Protein AF-A0A7C7H282-F1 (afdb_monomer_lite)

Radius of gyration: 20.95 Å; chains: 1; bounding box: 58×41×54 Å

pLDDT: mean 92.92, std 7.84, range [44.78, 98.75]

Foldseek 3Di:
DQDDDLQVQLVVCVVVVNPVSNVVSVVVLVVVLVCQCVPQQDPVVLEGAPDDDPPDPDGHFLFLVVLVCLLSVSYDLVSLLSSLVVQLDPQADDQQFGFGTGPPDPQAFLLDNNHAKGALLSLLSSLSNCLSLVNNVSNVSSLVSLVCQCVPDDHDAHAGIARRPPRHRNDPDGHDPSSVVSNVVCVQCRQQVWDEALVVLEIETAHNHPPPDQWDKDWAPDRDPWTKIWIWGDDPFKIKIKIFIGDDAWYKYWYKYWDDPPCVQKWKDKPNHTDDFDWDDRPPTITTTDIDGGPGMMMIMIGGDD

Sequence (306 aa):
MLGGSIASDGLQAKILGDEEEAESYNSEFKNVVDNLDEQFWNSKTEFYDAGLCFGSDNKTEKTVLPAIPIFFGHLPFEKSQSAAEEFSTEDFSEAWGVTIVTRKSPDYDGGRSQYGCVWPLFTGWASLAEYKTHLPVGGFQHIMANLRNYRQGSLGWVEEILHGDTGKPAGVCPHQAWSEAMVCLPILRGMLGLEADAIENAARMCHHIPKQWDRFEVTNIRIGDNTLNWEYRKTPSEERYRFKWTGKNPLSLEFEPPIPDEFDKVELKVNGKQRYLATKKYGRCSHALIFLNIRRVAMVTLNFTT

Structure (mmCIF, N/CA/C/O backbone):
data_AF-A0A7C7H282-F1
#
_entry.id   AF-A0A7C7H282-F1
#
loop_
_atom_site.group_PDB
_atom_site.id
_atom_site.type_symbol
_atom_site.label_atom_id
_atom_site.label_alt_id
_atom_site.label_comp_id
_atom_site.label_asym_id
_atom_site.label_entity_id
_atom_site.label_seq_id
_atom_site.pdbx_PDB_ins_code
_atom_site.Cartn_x
_atom_site.Cartn_y
_atom_site.Cartn_z
_atom_site.occupancy
_atom_site.B_iso_or_equiv
_atom_site.auth_seq_id
_atom_site.auth_comp_id
_atom_site.auth_asym_id
_atom_site.auth_atom_id
_atom_site.pdbx_PDB_model_num
ATOM 1 N N . MET A 1 1 ? 5.240 1.590 9.843 1.00 44.78 1 MET A N 1
ATOM 2 C CA . MET A 1 1 ? 6.485 0.797 9.984 1.00 44.78 1 MET A CA 1
ATOM 3 C C . MET A 1 1 ? 7.529 1.347 9.012 1.00 44.78 1 MET A C 1
ATOM 5 O O . MET A 1 1 ? 7.182 1.520 7.850 1.00 44.78 1 MET A O 1
ATOM 9 N N . LEU A 1 2 ? 8.750 1.674 9.457 1.00 55.19 2 LEU A N 1
ATOM 10 C CA . LEU A 1 2 ? 9.862 1.972 8.539 1.00 55.19 2 LEU A CA 1
ATOM 11 C C . LEU A 1 2 ? 10.338 0.628 7.979 1.00 55.19 2 LEU A C 1
ATOM 13 O O . LEU A 1 2 ? 10.860 -0.192 8.726 1.00 55.19 2 LEU A O 1
ATOM 17 N N . GLY A 1 3 ? 10.029 0.335 6.716 1.00 64.06 3 GLY A N 1
ATOM 18 C CA . GLY A 1 3 ? 10.458 -0.917 6.087 1.00 64.06 3 GLY A CA 1
ATOM 19 C C . GLY A 1 3 ? 11.886 -0.844 5.544 1.00 64.06 3 GLY A C 1
ATOM 20 O O . GLY A 1 3 ? 12.507 0.214 5.573 1.00 64.06 3 GLY A O 1
ATOM 21 N N . GLY A 1 4 ? 12.398 -1.963 5.029 1.00 78.31 4 GLY A N 1
ATOM 22 C CA . GLY A 1 4 ? 13.784 -2.101 4.559 1.00 78.31 4 GLY A CA 1
ATOM 23 C C . GLY A 1 4 ? 14.657 -2.906 5.527 1.00 78.31 4 GLY A C 1
ATOM 24 O O . GLY A 1 4 ? 14.355 -2.990 6.719 1.00 78.31 4 GLY A O 1
ATOM 25 N N . SER A 1 5 ? 15.718 -3.533 5.006 1.00 84.44 5 SER A N 1
ATOM 26 C CA . SER A 1 5 ? 16.612 -4.393 5.798 1.00 84.44 5 SER A CA 1
ATOM 27 C C . SER A 1 5 ? 17.283 -3.614 6.926 1.00 84.44 5 SER A C 1
ATOM 29 O O . SER A 1 5 ? 17.094 -3.967 8.079 1.00 84.44 5 SER A O 1
ATOM 31 N N . ILE A 1 6 ? 17.912 -2.477 6.613 1.00 89.75 6 ILE A N 1
ATOM 32 C CA . ILE A 1 6 ? 18.662 -1.655 7.579 1.00 89.75 6 ILE A CA 1
ATOM 33 C C . ILE A 1 6 ? 17.779 -1.207 8.759 1.00 89.75 6 ILE A C 1
ATOM 35 O O . ILE A 1 6 ? 18.160 -1.344 9.918 1.00 89.75 6 ILE A O 1
ATOM 39 N N . ALA A 1 7 ? 16.553 -0.738 8.493 1.00 89.12 7 ALA A N 1
ATOM 40 C CA . ALA A 1 7 ? 15.612 -0.369 9.557 1.00 89.12 7 ALA A CA 1
ATOM 41 C C . ALA A 1 7 ? 15.195 -1.577 10.419 1.00 89.12 7 ALA A C 1
ATOM 43 O O . ALA A 1 7 ? 15.008 -1.453 11.631 1.00 89.12 7 ALA A O 1
ATOM 44 N N . SER A 1 8 ? 15.050 -2.751 9.798 1.00 89.81 8 SER A N 1
ATOM 45 C CA . SER A 1 8 ? 14.719 -3.995 10.501 1.00 89.81 8 SER A CA 1
ATOM 46 C C . SER A 1 8 ? 15.886 -4.485 11.357 1.00 89.81 8 SER A C 1
ATOM 48 O O . SER A 1 8 ? 15.661 -4.998 12.452 1.00 89.81 8 SER A O 1
ATOM 50 N N . ASP A 1 9 ? 17.118 -4.323 10.884 1.00 92.81 9 ASP A N 1
ATOM 51 C CA . ASP A 1 9 ? 18.337 -4.703 11.598 1.00 92.81 9 ASP A CA 1
ATOM 52 C C . ASP A 1 9 ? 18.574 -3.776 12.797 1.00 92.81 9 ASP A C 1
ATOM 54 O O . ASP A 1 9 ? 18.805 -4.260 13.904 1.00 92.81 9 ASP A O 1
ATOM 58 N N . GLY A 1 10 ? 18.341 -2.467 12.645 1.00 93.25 10 GLY A N 1
ATOM 59 C CA . GLY A 1 10 ? 18.358 -1.517 13.763 1.00 93.25 10 GLY A CA 1
ATOM 60 C C . GLY A 1 10 ? 17.323 -1.835 14.848 1.00 93.25 10 GLY A C 1
ATOM 61 O O . GLY A 1 10 ? 17.621 -1.764 16.043 1.00 93.25 10 GLY A O 1
ATOM 62 N N . LEU A 1 11 ? 16.111 -2.249 14.460 1.00 91.06 11 LEU A N 1
ATOM 63 C CA . LEU A 1 11 ? 15.096 -2.700 15.417 1.00 91.06 11 LEU A CA 1
ATOM 64 C C . LEU A 1 11 ? 15.516 -3.997 16.126 1.00 91.06 11 LEU A C 1
ATOM 66 O O . LEU A 1 11 ? 15.327 -4.117 17.337 1.00 91.06 11 LEU A O 1
ATOM 70 N N . GLN A 1 12 ? 16.085 -4.960 15.397 1.00 92.88 12 GLN A N 1
ATOM 71 C CA . GLN A 1 12 ? 16.581 -6.214 15.971 1.00 92.88 12 GLN A CA 1
ATOM 72 C C . GLN A 1 12 ? 17.718 -5.972 16.968 1.00 92.88 12 GLN A C 1
ATOM 74 O O . GLN A 1 12 ? 17.653 -6.493 18.081 1.00 92.88 12 GLN A O 1
ATOM 79 N N . ALA A 1 13 ? 18.707 -5.149 16.612 1.00 95.44 13 ALA A N 1
ATOM 80 C CA . ALA A 1 13 ? 19.810 -4.765 17.492 1.00 95.44 13 ALA A CA 1
ATOM 81 C C . ALA A 1 13 ? 19.286 -4.154 18.800 1.00 95.44 13 ALA A C 1
ATOM 83 O O . ALA A 1 13 ? 19.618 -4.621 19.891 1.00 95.44 13 ALA A O 1
ATOM 84 N N . LYS A 1 14 ? 18.337 -3.215 18.695 1.00 94.31 14 LYS A N 1
ATOM 85 C CA . LYS A 1 14 ? 17.686 -2.604 19.860 1.00 94.31 14 LYS A CA 1
ATOM 86 C C . LYS A 1 14 ? 16.979 -3.629 20.751 1.00 94.31 14 LYS A C 1
ATOM 88 O O . LYS A 1 14 ? 17.090 -3.566 21.971 1.00 94.31 14 LYS A O 1
ATOM 93 N N . ILE A 1 15 ? 16.255 -4.586 20.167 1.00 92.75 15 ILE A N 1
ATOM 94 C CA . ILE A 1 15 ? 15.570 -5.654 20.921 1.00 92.75 15 ILE A CA 1
ATOM 95 C C . ILE A 1 15 ? 16.573 -6.552 21.657 1.00 92.75 15 ILE A C 1
ATOM 97 O O . ILE A 1 15 ? 16.285 -7.023 22.757 1.00 92.75 15 ILE A O 1
ATOM 101 N N . LEU A 1 16 ? 17.744 -6.781 21.065 1.00 95.88 16 LEU A N 1
ATOM 102 C CA . LEU A 1 16 ? 18.827 -7.561 21.663 1.00 95.88 16 LEU A CA 1
ATOM 103 C C . LEU A 1 16 ? 19.635 -6.773 22.710 1.00 95.88 16 LEU A C 1
ATOM 105 O O . LEU A 1 16 ? 20.475 -7.365 23.387 1.00 95.88 16 LEU A O 1
ATOM 109 N N . GLY A 1 17 ? 19.352 -5.479 22.892 1.00 96.69 17 GLY A N 1
ATOM 110 C CA . GLY A 1 17 ? 20.058 -4.597 23.822 1.00 96.69 17 GLY A CA 1
ATOM 111 C C . GLY A 1 17 ? 21.390 -4.064 23.288 1.00 96.69 17 GLY A C 1
ATOM 112 O O . GLY A 1 17 ? 22.193 -3.566 24.075 1.00 96.69 17 GLY A O 1
ATOM 113 N N . ASP A 1 18 ? 21.628 -4.175 21.980 1.00 97.50 18 ASP A N 1
ATOM 114 C CA . ASP A 1 18 ? 22.805 -3.629 21.306 1.00 97.50 18 ASP A CA 1
ATOM 115 C C . ASP A 1 18 ? 22.508 -2.209 20.799 1.00 97.50 18 ASP A C 1
ATOM 117 O O . ASP A 1 18 ? 22.091 -1.993 19.660 1.00 97.50 18 ASP A O 1
ATOM 121 N N . GLU A 1 19 ? 22.629 -1.236 21.704 1.00 97.19 19 GLU A N 1
ATOM 122 C CA . GLU A 1 19 ? 22.298 0.167 21.421 1.00 97.19 19 GLU A CA 1
ATOM 123 C C . GLU A 1 19 ? 23.275 0.812 20.422 1.00 97.19 19 GLU A C 1
ATOM 125 O O . GLU A 1 19 ? 22.855 1.649 19.624 1.00 97.19 19 GLU A O 1
ATOM 130 N N . GLU A 1 20 ? 24.552 0.411 20.429 1.00 97.81 20 GLU A N 1
ATOM 131 C CA . GLU A 1 20 ? 25.568 0.933 19.502 1.00 97.81 20 GLU A CA 1
ATOM 132 C C . GLU A 1 20 ? 25.243 0.517 18.063 1.00 97.81 20 GLU A C 1
ATOM 134 O O . GLU A 1 20 ? 25.166 1.358 17.163 1.00 97.81 20 GLU A O 1
ATOM 139 N N . GLU A 1 21 ? 24.960 -0.769 17.855 1.00 97.06 21 GLU A N 1
ATOM 140 C CA . GLU A 1 21 ? 24.604 -1.292 16.540 1.00 97.06 21 GLU A CA 1
ATOM 141 C C . GLU A 1 21 ? 23.239 -0.752 16.073 1.00 97.06 21 GLU A C 1
ATOM 143 O O . GLU A 1 21 ? 23.057 -0.399 14.904 1.00 97.06 21 GLU A O 1
ATOM 148 N N . ALA A 1 22 ? 22.277 -0.596 16.991 1.00 96.69 22 ALA A N 1
ATOM 149 C CA . ALA A 1 22 ? 20.994 0.025 16.680 1.00 96.69 22 ALA A CA 1
ATOM 150 C C . ALA A 1 22 ? 21.151 1.481 16.208 1.00 96.69 22 ALA A C 1
ATOM 152 O O . ALA A 1 22 ? 20.498 1.892 15.244 1.00 96.69 22 ALA A O 1
ATOM 153 N N . GLU A 1 23 ? 21.995 2.280 16.866 1.00 96.88 23 GLU A N 1
ATOM 154 C CA . GLU A 1 23 ? 22.274 3.664 16.464 1.00 96.88 23 GLU A CA 1
ATOM 155 C C . GLU A 1 23 ? 23.002 3.731 15.113 1.00 96.88 23 GLU A C 1
ATOM 157 O O . GLU A 1 23 ? 22.654 4.567 14.269 1.00 96.88 23 GLU A O 1
ATOM 162 N N . SER A 1 24 ? 23.935 2.806 14.867 1.00 97.19 24 SER A N 1
ATOM 163 C CA . SER A 1 24 ? 24.633 2.651 13.586 1.00 97.19 24 SER A CA 1
ATOM 164 C C . SER A 1 24 ? 23.655 2.392 12.432 1.00 97.19 24 SER A C 1
ATOM 166 O O . SER A 1 24 ? 23.583 3.194 11.494 1.00 97.19 24 SER A O 1
ATOM 168 N N . TYR A 1 25 ? 22.805 1.362 12.536 1.00 96.81 25 TYR A N 1
ATOM 169 C CA . TYR A 1 25 ? 21.805 1.051 11.506 1.00 96.81 25 TYR A CA 1
ATOM 170 C C . TYR A 1 25 ? 20.798 2.183 11.298 1.00 96.81 25 TYR A C 1
ATOM 172 O O . TYR A 1 25 ? 20.438 2.491 10.164 1.00 96.81 25 TYR A O 1
ATOM 180 N N . ASN A 1 26 ? 20.342 2.844 12.365 1.00 93.56 26 ASN A N 1
ATOM 181 C CA . ASN A 1 26 ? 19.420 3.975 12.225 1.00 93.56 26 ASN A CA 1
ATOM 182 C C . ASN A 1 26 ? 20.065 5.154 11.479 1.00 93.56 26 ASN A C 1
ATOM 184 O O . ASN A 1 26 ? 19.405 5.802 10.660 1.00 93.56 26 ASN A O 1
ATOM 188 N N . SER A 1 27 ? 21.349 5.413 11.731 1.00 95.12 27 SER A N 1
ATOM 189 C CA . SER A 1 27 ? 22.117 6.451 11.039 1.00 95.12 27 SER A CA 1
ATOM 190 C C . SER A 1 27 ? 22.326 6.108 9.564 1.00 95.12 27 SER A C 1
ATOM 192 O O . SER A 1 27 ? 22.111 6.958 8.696 1.00 95.12 27 SER A O 1
ATOM 194 N N . GLU A 1 28 ? 22.675 4.856 9.261 1.00 95.31 28 GLU A N 1
ATOM 195 C CA . GLU A 1 28 ? 22.815 4.370 7.887 1.00 95.31 28 GLU A CA 1
ATOM 196 C C . GLU A 1 28 ? 21.481 4.422 7.134 1.00 95.31 28 GLU A C 1
ATOM 198 O O . GLU A 1 28 ? 21.418 4.948 6.024 1.00 95.31 28 GLU A O 1
ATOM 203 N N . PHE A 1 29 ? 20.393 3.960 7.756 1.00 94.19 29 PHE A N 1
ATOM 204 C CA . PHE A 1 29 ? 19.053 4.002 7.177 1.00 94.19 29 PHE A CA 1
ATOM 205 C C . PHE A 1 29 ? 18.651 5.432 6.824 1.00 94.19 29 PHE A C 1
ATOM 207 O O . PHE A 1 29 ? 18.184 5.682 5.713 1.00 94.19 29 PHE A O 1
ATOM 214 N N . LYS A 1 30 ? 18.874 6.379 7.744 1.00 92.00 30 LYS A N 1
ATOM 215 C CA . LYS A 1 30 ? 18.610 7.793 7.490 1.00 92.00 30 LYS A CA 1
ATOM 216 C C . LYS A 1 30 ? 19.416 8.304 6.296 1.00 92.00 30 LYS A C 1
ATOM 218 O O . LYS A 1 30 ? 18.835 8.915 5.406 1.00 92.00 30 LYS A O 1
ATOM 223 N N . ASN A 1 31 ? 20.716 8.016 6.249 1.00 93.25 31 ASN A N 1
ATOM 224 C CA . ASN A 1 31 ? 21.575 8.430 5.142 1.00 93.25 31 ASN A CA 1
ATOM 225 C C . ASN A 1 31 ? 21.099 7.851 3.798 1.00 93.25 31 ASN A C 1
ATOM 227 O O . ASN A 1 31 ? 21.043 8.567 2.802 1.00 93.25 31 ASN A O 1
ATOM 231 N N . VAL A 1 32 ? 20.718 6.572 3.751 1.00 92.06 32 VAL A N 1
ATOM 232 C CA . VAL A 1 32 ? 20.187 5.946 2.530 1.00 92.06 32 VAL A CA 1
ATOM 233 C C . VAL A 1 32 ? 18.890 6.623 2.093 1.00 92.06 32 VAL A C 1
ATOM 235 O O . VAL A 1 32 ? 18.779 7.020 0.937 1.00 92.06 32 VAL A O 1
ATOM 238 N N . VAL A 1 33 ? 17.930 6.792 3.006 1.00 91.75 33 VAL A N 1
ATOM 239 C CA . VAL A 1 33 ? 16.623 7.396 2.706 1.00 91.75 33 VAL A CA 1
ATOM 240 C C . VAL A 1 33 ? 16.758 8.840 2.226 1.00 91.75 33 VAL A C 1
ATOM 242 O O . VAL A 1 33 ? 16.141 9.196 1.224 1.00 91.75 33 VAL A O 1
ATOM 245 N N . ASP A 1 34 ? 17.593 9.647 2.885 1.00 89.31 34 ASP A N 1
ATOM 246 C CA . ASP A 1 34 ? 17.832 11.038 2.486 1.00 89.31 34 ASP A CA 1
ATOM 247 C C . ASP A 1 34 ? 18.412 11.108 1.055 1.00 89.31 34 ASP A C 1
ATOM 249 O O . ASP A 1 34 ? 17.969 11.908 0.232 1.00 89.31 34 ASP A O 1
ATOM 253 N N . ASN A 1 35 ? 19.335 10.202 0.709 1.00 91.88 35 ASN A N 1
ATOM 254 C CA . ASN A 1 35 ? 19.961 10.165 -0.615 1.00 91.88 35 ASN A CA 1
ATOM 255 C C . ASN A 1 35 ? 19.036 9.676 -1.742 1.00 91.88 35 ASN A C 1
ATOM 257 O O . ASN A 1 35 ? 19.263 10.035 -2.900 1.00 91.88 35 ASN A O 1
ATOM 261 N N . LEU A 1 36 ? 18.013 8.862 -1.446 1.00 92.19 36 LEU A N 1
ATOM 262 C CA . LEU A 1 36 ? 17.093 8.358 -2.473 1.00 92.19 36 LEU A CA 1
ATOM 263 C C . LEU A 1 36 ? 16.386 9.510 -3.193 1.00 92.19 36 LEU A C 1
ATOM 265 O O . LEU A 1 36 ? 16.360 9.549 -4.423 1.00 92.19 36 LEU A O 1
ATOM 269 N N . ASP A 1 37 ? 15.833 10.460 -2.437 1.00 91.44 37 ASP A N 1
ATOM 270 C CA . ASP A 1 37 ? 15.132 11.594 -3.037 1.00 91.44 37 ASP A CA 1
ATOM 271 C C . ASP A 1 37 ? 16.089 12.582 -3.709 1.00 91.44 37 ASP A C 1
ATOM 273 O O . ASP A 1 37 ? 15.810 13.059 -4.809 1.00 91.44 37 ASP A O 1
ATOM 277 N N . GLU A 1 38 ? 17.229 12.861 -3.078 1.00 91.25 38 GLU A N 1
ATOM 278 C CA . GLU A 1 38 ? 18.199 13.837 -3.578 1.00 91.25 38 GLU A CA 1
ATOM 279 C C . GLU A 1 38 ? 18.863 13.404 -4.888 1.00 91.25 38 GLU A C 1
ATOM 281 O O . GLU A 1 38 ? 19.045 14.229 -5.787 1.00 91.25 38 GLU A O 1
ATOM 286 N N . GLN A 1 39 ? 19.224 12.125 -5.013 1.00 90.62 39 GLN A N 1
ATOM 287 C CA . GLN A 1 39 ? 20.025 11.651 -6.142 1.00 90.62 39 GLN A CA 1
ATOM 288 C C . GLN A 1 39 ? 19.177 11.120 -7.299 1.00 90.62 39 GLN A C 1
ATOM 290 O O . GLN A 1 39 ? 19.546 11.324 -8.454 1.00 90.62 39 GLN A O 1
ATOM 295 N N . PHE A 1 40 ? 18.047 10.462 -7.016 1.00 92.00 40 PHE A N 1
ATOM 296 C CA . PHE A 1 40 ? 17.261 9.774 -8.046 1.00 92.00 40 PHE A CA 1
ATOM 297 C C . PHE A 1 40 ? 16.060 10.583 -8.544 1.00 92.00 40 PHE A C 1
ATOM 299 O O . PHE A 1 40 ? 15.494 10.240 -9.580 1.00 92.00 40 PHE A O 1
ATOM 306 N N . TRP A 1 41 ? 15.636 11.650 -7.855 1.00 93.19 41 TRP A N 1
ATOM 307 C CA . TRP A 1 41 ? 14.514 12.454 -8.342 1.00 93.19 41 TRP A CA 1
ATOM 308 C C . TRP A 1 41 ? 14.890 13.260 -9.591 1.00 93.19 41 TRP A C 1
ATOM 310 O O . TRP A 1 41 ? 15.776 14.124 -9.596 1.00 93.19 41 TRP A O 1
ATOM 320 N N . ASN A 1 42 ? 14.135 13.053 -10.663 1.00 91.44 42 ASN A N 1
ATOM 321 C CA . ASN A 1 42 ? 14.275 13.784 -11.905 1.00 91.44 42 ASN A CA 1
ATOM 322 C C . ASN A 1 42 ? 13.155 14.812 -12.068 1.00 91.44 42 ASN A C 1
ATOM 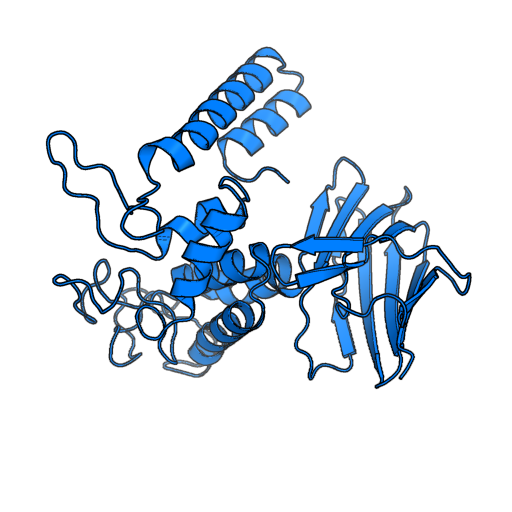324 O O . ASN A 1 42 ? 12.069 14.519 -12.559 1.00 91.44 42 ASN A O 1
ATOM 328 N N . SER A 1 43 ? 13.455 16.064 -11.718 1.00 90.50 43 SER A N 1
ATOM 329 C CA . SER A 1 43 ? 12.503 17.178 -11.815 1.00 90.50 43 SER A CA 1
ATOM 330 C C . SER A 1 43 ? 12.034 17.504 -13.236 1.00 90.50 43 SER A C 1
ATOM 332 O O . SER A 1 43 ? 11.000 18.143 -13.382 1.00 90.50 43 SER A O 1
ATOM 334 N N . LYS A 1 44 ? 12.760 17.090 -14.286 1.00 88.62 44 LYS A N 1
ATOM 335 C CA . LYS A 1 44 ? 12.329 17.312 -15.678 1.00 88.62 44 LYS A CA 1
ATOM 336 C C . LYS A 1 44 ? 11.230 16.342 -16.095 1.00 88.62 44 LYS A C 1
ATOM 338 O O . LYS A 1 44 ? 10.391 16.698 -16.912 1.00 88.62 44 LYS A O 1
ATOM 343 N N . THR A 1 45 ? 11.283 15.115 -15.584 1.00 89.44 45 THR A N 1
ATOM 344 C CA . THR A 1 45 ? 10.339 14.046 -15.928 1.00 89.44 45 THR A CA 1
ATOM 345 C C . THR A 1 45 ? 9.309 13.789 -14.836 1.00 89.44 45 THR A C 1
ATOM 347 O O . THR A 1 45 ? 8.455 12.933 -15.048 1.00 89.44 45 THR A O 1
ATOM 350 N N . GLU A 1 46 ? 9.438 14.475 -13.694 1.00 92.12 46 GLU A N 1
ATOM 351 C CA . GLU A 1 46 ? 8.645 14.303 -12.468 1.00 92.12 46 GLU A CA 1
ATOM 352 C C . GLU A 1 46 ? 8.566 12.836 -12.018 1.00 92.12 46 GLU A C 1
ATOM 354 O O . GLU A 1 46 ? 7.520 12.329 -11.618 1.00 92.12 46 GLU A O 1
ATOM 359 N N . PHE A 1 47 ? 9.710 12.151 -12.101 1.00 94.00 47 PHE A N 1
ATOM 360 C CA . PHE A 1 47 ? 9.827 10.715 -11.863 1.00 94.00 47 PHE A CA 1
ATOM 361 C C . PHE A 1 47 ? 11.182 10.362 -11.235 1.00 94.00 47 PHE A C 1
ATOM 363 O O . PHE A 1 47 ? 12.107 11.173 -11.270 1.00 94.00 47 PHE A O 1
ATOM 370 N N . TYR A 1 48 ? 11.309 9.160 -10.674 1.00 93.88 48 TYR A N 1
ATOM 371 C CA . TYR A 1 48 ? 12.574 8.654 -10.138 1.00 93.88 48 TYR A CA 1
ATOM 372 C C . TYR A 1 48 ? 13.352 7.867 -11.192 1.00 93.88 48 TYR A C 1
ATOM 374 O O . TYR A 1 48 ? 12.848 6.900 -11.764 1.00 93.88 48 TYR A O 1
ATOM 382 N N . ASP A 1 49 ? 14.594 8.268 -11.417 1.00 91.06 49 ASP A N 1
ATOM 383 C CA . ASP A 1 49 ? 15.530 7.570 -12.287 1.00 91.06 49 ASP A CA 1
ATOM 384 C C . ASP A 1 49 ? 15.806 6.152 -11.735 1.00 91.06 49 ASP A C 1
ATOM 386 O O . ASP A 1 49 ? 15.951 5.954 -10.531 1.00 91.06 49 ASP A O 1
ATOM 390 N N . ALA A 1 50 ? 15.871 5.140 -12.605 1.00 88.31 50 ALA A N 1
ATOM 391 C CA . ALA A 1 50 ? 16.240 3.767 -12.248 1.00 88.31 50 ALA A CA 1
ATOM 392 C C . ALA A 1 50 ? 17.693 3.597 -11.751 1.00 88.31 50 ALA A C 1
ATOM 394 O O . ALA A 1 50 ? 18.012 2.597 -11.108 1.00 88.31 50 ALA A O 1
ATOM 395 N N . GLY A 1 51 ? 18.590 4.532 -12.067 1.00 87.25 51 GLY A N 1
ATOM 396 C CA . GLY A 1 51 ? 20.009 4.462 -11.736 1.00 87.25 51 GLY A CA 1
ATOM 397 C C . GLY A 1 51 ? 20.733 5.796 -11.913 1.00 87.25 51 GLY A C 1
ATOM 398 O O . GLY A 1 51 ? 20.173 6.775 -12.400 1.00 87.25 51 GLY A O 1
ATOM 399 N N . LEU A 1 52 ? 22.013 5.817 -11.538 1.00 82.88 52 LEU A N 1
ATOM 400 C CA . LEU A 1 52 ? 22.895 6.973 -11.695 1.00 82.88 52 LEU A CA 1
ATOM 401 C C . LEU A 1 52 ? 24.010 6.635 -12.687 1.00 82.88 52 LEU A C 1
ATOM 403 O O . LEU A 1 52 ? 24.746 5.664 -12.498 1.00 82.88 52 LEU A O 1
ATOM 407 N N . CYS A 1 53 ? 24.166 7.445 -13.733 1.00 77.00 53 CYS A N 1
ATOM 408 C CA . CYS A 1 53 ? 25.270 7.318 -14.681 1.00 77.00 53 CYS A CA 1
ATOM 409 C C . CYS A 1 53 ? 26.379 8.319 -14.341 1.00 77.00 53 CYS A C 1
ATOM 411 O O . CYS A 1 53 ? 26.324 9.489 -14.724 1.00 77.00 53 CYS A O 1
ATOM 413 N N . PHE A 1 54 ? 27.411 7.857 -13.629 1.00 69.44 54 PHE A N 1
ATOM 414 C CA . PHE A 1 54 ? 28.558 8.694 -13.274 1.00 69.44 54 PHE A CA 1
ATOM 415 C C . PHE A 1 54 ? 29.260 9.241 -14.527 1.00 69.44 54 PHE A C 1
ATOM 417 O O . PHE A 1 54 ? 29.694 8.482 -15.391 1.00 69.44 54 PHE A O 1
ATOM 424 N N . GLY A 1 55 ? 29.397 10.568 -14.606 1.00 68.12 55 GLY A N 1
ATOM 425 C CA . GLY A 1 55 ? 30.089 11.245 -15.708 1.00 68.12 55 GLY A CA 1
ATOM 426 C C . GLY A 1 55 ? 29.225 11.562 -16.933 1.00 68.12 55 GLY A C 1
ATOM 427 O O . GLY A 1 55 ? 29.772 11.991 -17.947 1.00 68.12 55 GLY A O 1
ATOM 428 N N . SER A 1 56 ? 27.902 11.392 -16.858 1.00 64.56 56 SER A N 1
ATOM 429 C CA . SER A 1 56 ? 26.973 11.848 -17.897 1.00 64.56 56 SER A CA 1
ATOM 430 C C . SER A 1 56 ? 25.772 12.570 -17.293 1.00 64.56 56 SER A C 1
ATOM 432 O O . SER A 1 56 ? 25.303 12.186 -16.226 1.00 64.56 56 SER A O 1
ATOM 434 N N . ASP A 1 57 ? 25.214 13.533 -18.024 1.00 59.62 57 ASP A N 1
ATOM 435 C CA . ASP A 1 57 ? 23.934 14.169 -17.677 1.00 59.62 57 ASP A CA 1
ATOM 436 C C . ASP A 1 57 ? 22.718 13.277 -18.011 1.00 59.62 57 ASP A C 1
ATOM 438 O O . ASP A 1 57 ? 21.568 13.698 -17.844 1.00 59.62 57 ASP A O 1
ATOM 442 N N . ASN A 1 58 ? 22.950 12.053 -18.511 1.00 56.28 58 ASN A N 1
ATOM 443 C CA . ASN A 1 58 ? 21.890 11.112 -18.838 1.00 56.28 58 ASN A CA 1
ATOM 444 C C . ASN A 1 58 ? 21.331 10.490 -17.563 1.00 56.28 58 ASN A C 1
ATOM 446 O O . ASN A 1 58 ? 21.948 9.660 -16.898 1.00 56.28 58 ASN A O 1
ATOM 450 N N . LYS A 1 59 ? 20.114 10.919 -17.272 1.00 62.97 59 LYS A N 1
ATOM 451 C CA . LYS A 1 59 ? 19.211 10.331 -16.303 1.00 62.97 59 LYS A CA 1
ATOM 452 C C . LYS A 1 59 ? 18.572 9.082 -16.916 1.00 62.97 59 LYS A C 1
ATOM 454 O O . LYS A 1 59 ? 18.237 9.086 -18.100 1.00 62.97 59 LYS A O 1
ATOM 459 N N . THR A 1 60 ? 18.519 7.995 -16.152 1.00 75.06 60 THR A N 1
ATOM 460 C CA . THR A 1 60 ? 18.146 6.652 -16.636 1.00 75.06 60 THR A CA 1
ATOM 461 C C . THR A 1 60 ? 16.672 6.534 -17.040 1.00 75.06 60 THR A C 1
ATOM 463 O O . THR A 1 60 ? 15.874 7.437 -16.817 1.00 75.06 60 THR A O 1
ATOM 466 N N . GLU A 1 61 ? 16.302 5.389 -17.608 1.00 83.94 61 GLU A N 1
ATOM 467 C CA . GLU A 1 61 ? 14.934 5.063 -18.012 1.00 83.94 61 GLU A CA 1
ATOM 468 C C . GLU A 1 61 ? 13.915 5.132 -16.861 1.00 83.94 61 GLU A C 1
ATOM 470 O O . GLU A 1 61 ? 14.214 4.794 -15.711 1.00 83.94 61 GLU A O 1
ATOM 475 N N . LYS A 1 62 ? 12.670 5.506 -17.192 1.00 92.06 62 LYS A N 1
ATOM 476 C CA . LYS A 1 62 ? 11.538 5.341 -16.276 1.00 92.06 62 LYS A CA 1
ATOM 477 C C . LYS A 1 62 ? 11.239 3.854 -16.126 1.00 92.06 62 LYS A C 1
ATOM 479 O O . LYS A 1 62 ? 10.871 3.189 -17.097 1.00 92.06 62 LYS A O 1
ATOM 484 N N . THR A 1 63 ? 11.358 3.359 -14.900 1.00 95.12 63 THR A N 1
ATOM 485 C CA . THR A 1 63 ? 11.051 1.971 -14.544 1.00 95.12 63 THR A CA 1
ATOM 486 C C . THR A 1 63 ? 9.993 1.899 -13.454 1.00 95.12 63 THR A C 1
ATOM 488 O O . THR A 1 63 ? 9.704 2.882 -12.779 1.00 95.12 63 THR A O 1
ATOM 491 N N . VAL A 1 64 ? 9.449 0.706 -13.235 1.00 96.81 64 VAL A N 1
ATOM 492 C CA . VAL A 1 64 ? 8.561 0.393 -12.105 1.00 96.81 64 VAL A CA 1
ATOM 493 C C . VAL A 1 64 ? 9.303 0.274 -10.763 1.00 96.81 64 VAL A C 1
ATOM 495 O O . VAL A 1 64 ? 8.684 0.245 -9.704 1.00 96.81 64 VAL A O 1
ATOM 498 N N . LEU A 1 65 ? 10.640 0.231 -10.766 1.00 95.25 65 LEU A N 1
ATOM 499 C CA . LEU A 1 65 ? 11.462 -0.013 -9.572 1.00 95.25 65 LEU A CA 1
ATOM 500 C C . LEU A 1 65 ? 11.246 0.974 -8.403 1.00 95.25 65 LEU A C 1
ATOM 502 O O . LEU A 1 65 ? 11.296 0.517 -7.255 1.00 95.25 65 LEU A O 1
ATOM 506 N N . PRO A 1 66 ? 10.928 2.269 -8.623 1.00 95.94 66 PRO A N 1
ATOM 507 C CA . PRO A 1 66 ? 10.574 3.188 -7.540 1.00 95.94 66 PRO A CA 1
ATOM 508 C C . PRO A 1 66 ? 9.373 2.729 -6.702 1.00 95.94 66 PRO A C 1
ATOM 510 O O . PRO A 1 66 ? 9.207 3.188 -5.575 1.00 95.94 66 PRO A O 1
ATOM 513 N N . ALA A 1 67 ? 8.563 1.780 -7.184 1.00 97.69 67 ALA A N 1
ATOM 514 C CA . ALA A 1 67 ? 7.456 1.209 -6.424 1.00 97.69 67 ALA A CA 1
ATOM 515 C C . ALA A 1 67 ? 7.876 0.662 -5.045 1.00 97.69 67 ALA A C 1
ATOM 517 O O . ALA A 1 67 ? 7.113 0.766 -4.087 1.00 97.69 67 ALA A O 1
ATOM 518 N N . ILE A 1 68 ? 9.092 0.122 -4.904 1.00 95.44 68 ILE A N 1
ATOM 519 C CA . ILE A 1 68 ? 9.589 -0.411 -3.626 1.00 95.44 68 ILE A CA 1
ATOM 520 C C . ILE A 1 68 ? 9.833 0.683 -2.574 1.00 95.44 68 ILE A C 1
ATOM 522 O O . ILE A 1 68 ? 9.217 0.606 -1.504 1.00 95.44 68 ILE A O 1
ATOM 526 N N . PRO A 1 69 ? 10.684 1.700 -2.818 1.00 95.50 69 PRO A N 1
ATOM 527 C CA . PRO A 1 69 ? 10.867 2.774 -1.846 1.00 95.50 69 PRO A CA 1
ATOM 528 C C . PRO A 1 69 ? 9.573 3.575 -1.617 1.00 95.50 69 PRO A C 1
ATOM 530 O O . PRO A 1 69 ? 9.327 4.009 -0.490 1.00 95.50 69 PRO A O 1
ATOM 533 N N . ILE A 1 70 ? 8.685 3.684 -2.618 1.00 97.19 70 ILE A N 1
ATOM 534 C CA . ILE A 1 70 ? 7.333 4.235 -2.424 1.00 97.19 70 ILE A CA 1
ATOM 535 C C . ILE A 1 70 ? 6.543 3.389 -1.419 1.00 97.19 70 ILE A C 1
ATOM 537 O O . ILE A 1 70 ? 6.056 3.925 -0.424 1.00 97.19 70 ILE A O 1
ATOM 541 N N . PHE A 1 71 ? 6.436 2.074 -1.636 1.00 96.31 71 PHE A N 1
ATOM 542 C CA . PHE A 1 71 ? 5.688 1.158 -0.769 1.00 96.31 71 PHE A CA 1
ATOM 543 C C . PHE A 1 71 ? 6.160 1.221 0.691 1.00 96.31 71 PHE A C 1
ATOM 545 O O . PHE A 1 71 ? 5.341 1.294 1.615 1.00 96.31 71 PHE A O 1
ATOM 552 N N . PHE A 1 72 ? 7.475 1.257 0.913 1.00 94.06 72 PHE A N 1
ATOM 553 C CA . PHE A 1 72 ? 8.039 1.377 2.257 1.00 94.06 72 PHE A CA 1
ATOM 554 C C . PHE A 1 72 ? 7.925 2.782 2.866 1.00 94.06 72 PHE A C 1
A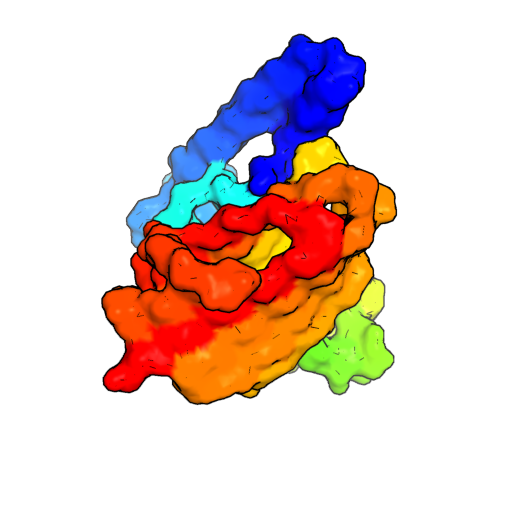TOM 556 O O . PHE A 1 72 ? 8.162 2.941 4.064 1.00 94.06 72 PHE A O 1
ATOM 563 N N . GLY A 1 73 ? 7.486 3.781 2.095 1.00 94.19 73 GLY A N 1
ATOM 564 C CA . GLY A 1 73 ? 7.346 5.164 2.546 1.00 94.19 73 GLY A CA 1
ATOM 565 C C . GLY A 1 73 ? 8.689 5.865 2.744 1.00 94.19 73 GLY A C 1
ATOM 566 O O . GLY A 1 73 ? 8.813 6.680 3.652 1.00 94.19 73 GLY A O 1
ATOM 567 N N . HIS A 1 74 ? 9.693 5.518 1.937 1.00 95.00 74 HIS A N 1
ATOM 568 C CA . HIS A 1 74 ? 11.036 6.111 1.974 1.00 95.00 74 HIS A CA 1
ATOM 569 C C . HIS A 1 74 ? 11.153 7.400 1.159 1.00 95.00 74 HIS A C 1
ATOM 571 O O . HIS A 1 74 ? 12.183 8.056 1.205 1.00 95.00 74 HIS A O 1
ATOM 577 N N . LEU A 1 75 ? 10.123 7.762 0.400 1.00 95.38 75 LEU A N 1
ATOM 578 C CA . LEU A 1 75 ? 10.136 8.914 -0.496 1.00 95.38 75 LEU A CA 1
ATOM 579 C C . LEU A 1 75 ? 9.061 9.930 -0.087 1.00 95.38 75 LEU A C 1
ATOM 581 O O . LEU A 1 75 ? 8.048 9.540 0.507 1.00 95.38 75 LEU A O 1
ATOM 585 N N . PRO A 1 76 ? 9.232 11.226 -0.416 1.00 95.50 76 PRO A N 1
ATOM 586 C CA . PRO A 1 76 ? 8.198 12.233 -0.200 1.00 95.50 76 PRO A CA 1
ATOM 587 C C . PRO A 1 76 ? 6.861 11.813 -0.819 1.00 95.50 76 PRO A C 1
ATOM 589 O O . PRO A 1 76 ? 6.820 11.286 -1.935 1.00 95.50 76 PRO A O 1
ATOM 592 N N . PHE A 1 77 ? 5.760 12.040 -0.098 1.00 95.56 77 PHE A N 1
ATOM 593 C CA . PHE A 1 77 ? 4.448 11.512 -0.477 1.00 95.56 77 PHE A CA 1
ATOM 594 C C . PHE A 1 77 ? 3.990 12.024 -1.847 1.00 95.56 77 PHE A C 1
ATOM 596 O O . PHE A 1 77 ? 3.544 11.238 -2.676 1.00 95.56 77 PHE A O 1
ATOM 603 N N . GLU A 1 78 ? 4.136 13.320 -2.112 1.00 95.44 78 GLU A N 1
ATOM 604 C CA . GLU A 1 78 ? 3.681 13.962 -3.347 1.00 95.44 78 GLU A CA 1
ATOM 605 C C . GLU A 1 78 ? 4.440 13.429 -4.568 1.00 95.44 78 GLU A C 1
ATOM 607 O O . GLU A 1 78 ? 3.832 13.092 -5.582 1.00 95.44 78 GLU A O 1
ATOM 612 N N . LYS A 1 79 ? 5.764 13.274 -4.450 1.00 96.69 79 LYS A N 1
ATOM 613 C CA . LYS A 1 79 ? 6.610 12.690 -5.501 1.00 96.69 79 LYS A CA 1
ATOM 614 C C . LYS A 1 79 ? 6.304 11.209 -5.711 1.00 96.69 79 LYS A C 1
ATOM 616 O O . LYS A 1 79 ? 6.233 10.745 -6.845 1.00 96.69 79 LYS A O 1
ATOM 621 N N . SER A 1 80 ? 6.074 10.483 -4.618 1.00 97.31 80 SER A N 1
ATOM 622 C CA . SER A 1 80 ? 5.660 9.080 -4.656 1.00 97.31 80 SER A CA 1
ATOM 623 C C . SER A 1 80 ? 4.325 8.911 -5.372 1.00 97.31 80 SER A C 1
ATOM 625 O O . SER A 1 80 ? 4.184 8.018 -6.200 1.00 97.31 80 SER A O 1
ATOM 627 N N . GLN A 1 81 ? 3.347 9.766 -5.067 1.00 96.81 81 GLN A N 1
ATOM 628 C CA . GLN A 1 81 ? 2.039 9.750 -5.712 1.00 96.81 81 GLN A CA 1
ATOM 629 C C . GLN A 1 81 ? 2.168 10.066 -7.205 1.00 96.81 81 GLN A C 1
ATOM 631 O O . GLN A 1 81 ? 1.626 9.311 -8.003 1.00 96.81 81 GLN A O 1
ATOM 636 N N . SER A 1 82 ? 2.952 11.084 -7.577 1.00 95.31 82 SER A N 1
ATOM 637 C CA . SER A 1 82 ? 3.248 11.420 -8.979 1.00 95.31 82 SER A CA 1
ATOM 638 C C . SER A 1 82 ? 3.835 10.232 -9.749 1.00 95.31 82 SER A C 1
ATOM 640 O O . SER A 1 82 ? 3.325 9.859 -10.800 1.00 95.31 82 SER A O 1
ATOM 642 N N . ALA A 1 83 ? 4.867 9.581 -9.203 1.00 96.56 83 ALA A N 1
ATOM 643 C CA . ALA A 1 83 ? 5.485 8.423 -9.845 1.00 96.56 83 ALA A CA 1
ATOM 644 C C . ALA A 1 83 ? 4.535 7.213 -9.912 1.00 96.56 83 ALA A C 1
ATOM 646 O O . ALA A 1 83 ? 4.457 6.538 -10.935 1.00 96.56 83 ALA A O 1
ATOM 647 N N . ALA A 1 84 ? 3.779 6.945 -8.844 1.00 97.69 84 ALA A N 1
ATOM 648 C CA . ALA A 1 84 ? 2.841 5.827 -8.809 1.00 97.69 84 ALA A CA 1
ATOM 649 C C . ALA A 1 84 ? 1.652 6.005 -9.771 1.00 97.69 84 ALA A C 1
ATOM 651 O O . ALA A 1 84 ? 1.150 5.010 -10.288 1.00 97.69 84 ALA A O 1
ATOM 652 N N . GLU A 1 85 ? 1.220 7.242 -10.053 1.00 96.88 85 GLU A N 1
ATOM 653 C CA . GLU A 1 85 ? 0.180 7.516 -11.057 1.00 96.88 85 GLU A CA 1
ATOM 654 C C . GLU A 1 85 ? 0.599 7.035 -12.461 1.00 96.88 85 GLU A C 1
ATOM 656 O O . GLU A 1 85 ? -0.256 6.560 -13.213 1.00 96.88 85 GLU A O 1
ATOM 661 N N . GLU A 1 86 ? 1.895 7.067 -12.805 1.00 97.06 86 GLU A N 1
ATOM 662 C CA . GLU A 1 86 ? 2.383 6.588 -14.108 1.00 97.0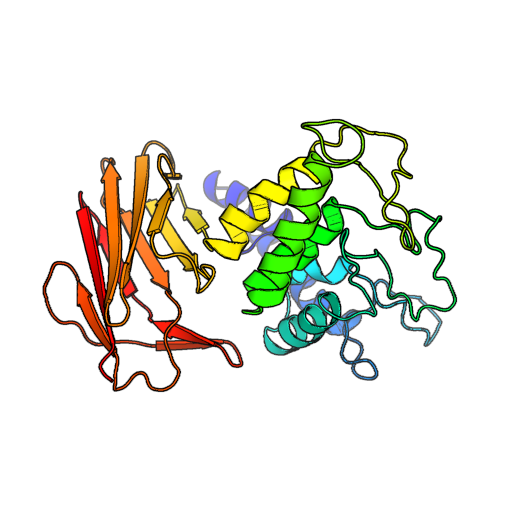6 86 GLU A CA 1
ATOM 663 C C . GLU A 1 86 ? 2.230 5.072 -14.288 1.00 97.06 86 GLU A C 1
ATOM 665 O O . GLU A 1 86 ? 1.972 4.624 -15.408 1.00 97.06 86 GLU A O 1
ATOM 670 N N . PHE A 1 87 ? 2.324 4.276 -13.215 1.00 98.06 87 PHE A N 1
ATOM 671 C CA . PHE A 1 87 ? 2.233 2.812 -13.302 1.00 98.06 87 PHE A CA 1
ATOM 672 C C . PHE A 1 87 ? 0.895 2.342 -13.869 1.00 98.06 87 PHE A C 1
ATOM 674 O O . PHE A 1 87 ? 0.851 1.344 -14.585 1.00 98.06 87 PHE A O 1
ATOM 681 N N . SER A 1 88 ? -0.180 3.081 -13.599 1.00 96.50 88 SER A N 1
ATOM 682 C CA . SER A 1 88 ? -1.533 2.811 -14.092 1.00 96.50 88 SER A CA 1
ATOM 683 C C . SER A 1 88 ? -1.780 3.251 -15.540 1.00 96.50 88 SER A C 1
ATOM 685 O O . SER A 1 88 ? -2.835 2.952 -16.102 1.00 96.50 88 SER A O 1
ATOM 687 N N . THR A 1 89 ? -0.860 3.996 -16.154 1.00 96.81 89 THR A N 1
ATOM 688 C CA . THR A 1 89 ? -1.030 4.493 -17.527 1.00 96.81 89 THR A CA 1
ATOM 689 C C . THR A 1 89 ? -0.714 3.415 -18.563 1.00 96.81 89 THR A C 1
ATOM 691 O O . THR A 1 89 ? -0.037 2.433 -18.266 1.00 96.81 89 THR A O 1
ATOM 694 N N . GLU A 1 90 ? -1.151 3.619 -19.808 1.00 95.81 90 GLU A N 1
ATOM 695 C CA . GLU A 1 90 ? -0.827 2.729 -20.938 1.00 95.81 90 GLU A CA 1
ATOM 696 C C . GLU A 1 90 ? 0.678 2.630 -21.237 1.00 95.81 90 GLU A C 1
ATOM 698 O O . GLU A 1 9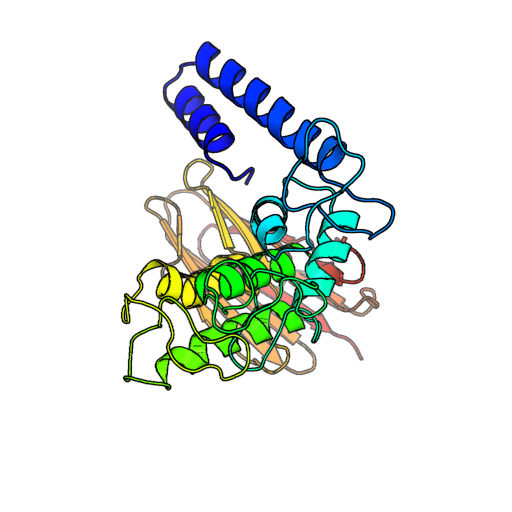0 ? 1.112 1.699 -21.919 1.00 95.81 90 GLU A O 1
ATOM 703 N N . ASP A 1 91 ? 1.474 3.560 -20.698 1.00 95.25 91 ASP A N 1
ATOM 704 C CA . ASP A 1 91 ? 2.928 3.569 -20.823 1.00 95.25 91 ASP A CA 1
ATOM 705 C C . ASP A 1 91 ? 3.587 2.455 -20.006 1.00 95.25 91 ASP A C 1
ATOM 707 O O . ASP A 1 91 ? 4.714 2.079 -20.310 1.00 95.25 91 ASP A O 1
ATOM 711 N N . PHE A 1 92 ? 2.912 1.933 -18.982 1.00 97.00 92 PHE A N 1
ATOM 712 C CA . PHE A 1 92 ? 3.414 0.870 -18.107 1.00 97.00 92 PHE A CA 1
ATOM 713 C C . PHE A 1 92 ? 2.477 -0.337 -18.058 1.00 97.00 92 PHE A C 1
ATOM 715 O O . PHE A 1 92 ? 2.936 -1.475 -17.985 1.00 97.00 92 PHE A O 1
ATOM 722 N N . SER A 1 93 ? 1.168 -0.100 -18.073 1.00 97.38 93 SER A N 1
ATOM 723 C CA . SER A 1 93 ? 0.151 -1.117 -17.836 1.00 97.38 93 SER A CA 1
ATOM 724 C C . SER A 1 93 ? -0.469 -1.663 -19.115 1.00 97.38 93 SER A C 1
ATOM 726 O O . SER A 1 93 ? -0.907 -0.924 -19.994 1.00 97.38 93 SER A O 1
ATOM 728 N N . GLU A 1 94 ? -0.620 -2.982 -19.129 1.00 95.38 94 GLU A N 1
ATOM 729 C CA . GLU A 1 94 ? -1.459 -3.748 -20.045 1.00 95.38 94 GLU A CA 1
ATOM 730 C C . GLU A 1 94 ? -2.438 -4.634 -19.259 1.00 95.38 94 GLU A C 1
ATOM 732 O O . GLU A 1 94 ? -2.375 -4.759 -18.032 1.00 95.38 94 GLU A O 1
ATOM 737 N N . ALA A 1 95 ? -3.356 -5.307 -19.958 1.00 93.81 95 ALA A N 1
ATOM 738 C CA . ALA A 1 95 ? -4.371 -6.155 -19.318 1.00 93.81 95 ALA A CA 1
ATOM 739 C C . ALA A 1 95 ? -3.797 -7.306 -18.455 1.00 93.81 95 ALA A C 1
ATOM 741 O O . ALA A 1 95 ? -4.507 -7.830 -17.588 1.00 93.81 95 ALA A O 1
ATOM 742 N N . TRP A 1 96 ? -2.546 -7.707 -18.705 1.00 94.12 96 TRP A N 1
ATOM 743 C CA . TRP A 1 96 ? -1.824 -8.783 -18.013 1.00 94.12 96 TRP A CA 1
ATOM 744 C C . TRP A 1 96 ? -0.785 -8.297 -16.990 1.00 94.12 96 TRP A C 1
ATOM 746 O O . TRP A 1 96 ? -0.207 -9.134 -16.297 1.00 94.12 96 TRP A O 1
ATOM 756 N N . GLY A 1 97 ? -0.574 -6.983 -16.840 1.00 95.94 97 GLY A N 1
ATOM 757 C CA . GLY A 1 97 ? 0.268 -6.414 -15.783 1.00 95.94 97 GLY A CA 1
ATOM 758 C C . GLY A 1 97 ? 1.139 -5.244 -16.235 1.00 95.94 97 GLY A C 1
ATOM 759 O O . GLY A 1 97 ? 0.867 -4.611 -17.252 1.00 95.94 97 GLY A O 1
ATOM 760 N N . VAL A 1 98 ? 2.172 -4.962 -15.442 1.00 97.56 98 VAL A N 1
ATOM 761 C CA . VAL A 1 98 ? 3.060 -3.798 -15.569 1.00 97.56 98 VAL A CA 1
ATOM 762 C C . VAL A 1 98 ? 4.415 -4.198 -16.155 1.00 97.56 98 VAL A C 1
ATOM 764 O O . VAL A 1 98 ? 5.044 -5.154 -15.685 1.00 97.56 98 VAL A O 1
ATOM 767 N N . THR A 1 99 ? 4.872 -3.470 -17.174 1.00 97.00 99 THR A N 1
ATOM 768 C CA . THR A 1 99 ? 6.198 -3.638 -17.785 1.00 97.00 99 THR A CA 1
ATOM 769 C C . THR A 1 99 ? 7.290 -3.051 -16.888 1.00 97.00 99 THR A C 1
ATOM 771 O O . THR A 1 99 ? 7.062 -2.101 -16.142 1.00 97.00 99 THR A O 1
ATOM 774 N N . ILE A 1 100 ? 8.501 -3.616 -16.935 1.00 94.81 100 ILE A N 1
ATOM 775 C CA . ILE A 1 100 ? 9.619 -3.121 -16.110 1.00 94.81 100 ILE A CA 1
ATOM 776 C C . ILE A 1 100 ? 10.022 -1.680 -16.457 1.00 94.81 100 ILE A C 1
ATOM 778 O O . ILE A 1 100 ? 10.237 -0.873 -15.552 1.00 94.81 100 ILE A O 1
ATOM 782 N N . VAL A 1 101 ? 10.098 -1.362 -17.749 1.00 94.88 101 VAL A N 1
ATOM 783 C CA . VAL A 1 101 ? 10.362 -0.022 -18.291 1.00 94.88 101 VAL A CA 1
ATOM 784 C C . VAL A 1 101 ? 9.097 0.521 -18.942 1.00 94.88 101 VAL A C 1
ATOM 786 O O . VAL A 1 101 ? 8.226 -0.250 -19.358 1.00 94.88 101 VAL A O 1
ATOM 789 N N . THR A 1 102 ? 9.013 1.841 -19.078 1.00 93.81 102 THR A N 1
ATOM 790 C CA . THR A 1 102 ? 7.969 2.457 -19.899 1.00 93.81 102 THR A CA 1
ATOM 791 C C . THR A 1 102 ? 8.048 1.961 -21.347 1.00 93.81 102 THR A C 1
ATOM 793 O O . THR A 1 102 ? 9.118 1.883 -21.948 1.00 93.81 102 THR A O 1
ATOM 796 N N . ARG A 1 103 ? 6.895 1.695 -21.953 1.00 94.44 103 ARG A N 1
ATOM 797 C CA . ARG A 1 103 ? 6.733 1.323 -23.365 1.00 94.44 103 ARG A CA 1
ATOM 798 C C . ARG A 1 103 ? 7.103 2.446 -24.333 1.00 94.44 103 ARG A C 1
ATOM 800 O O . ARG A 1 103 ? 7.244 2.210 -25.527 1.00 94.44 103 ARG A O 1
ATOM 807 N N . LYS A 1 104 ? 7.269 3.671 -23.822 1.00 93.19 104 LYS A N 1
ATOM 808 C CA . LYS A 1 104 ? 7.823 4.813 -24.563 1.00 93.19 104 LYS A CA 1
ATOM 809 C C . LYS A 1 104 ? 9.356 4.813 -24.597 1.00 93.19 104 LYS A C 1
ATOM 811 O O . LYS A 1 104 ? 9.931 5.670 -25.267 1.00 93.19 104 LYS A O 1
ATOM 816 N N . SER A 1 105 ? 10.015 3.903 -23.875 1.00 91.88 105 SER A N 1
ATOM 817 C CA . SER A 1 105 ? 11.473 3.780 -23.888 1.00 91.88 105 SER A CA 1
ATOM 818 C C . SER A 1 105 ? 11.946 3.376 -25.290 1.00 91.88 105 SER A C 1
ATOM 820 O O . SER A 1 105 ? 11.356 2.471 -25.885 1.00 91.88 105 SER A O 1
ATOM 822 N N . PRO A 1 106 ? 13.005 4.002 -25.840 1.00 90.81 106 PRO A N 1
ATOM 823 C CA . PRO A 1 106 ? 13.594 3.562 -27.106 1.00 90.81 106 PRO A CA 1
ATOM 824 C C . PRO A 1 106 ? 14.167 2.140 -27.025 1.00 90.81 106 PRO A C 1
ATOM 826 O O . PRO A 1 106 ? 14.299 1.485 -28.057 1.00 90.81 106 PRO A O 1
ATOM 829 N N . ASP A 1 107 ? 14.474 1.669 -25.815 1.00 89.62 107 ASP A N 1
ATOM 830 C CA . ASP A 1 107 ? 14.993 0.330 -25.547 1.00 89.62 107 ASP A CA 1
ATOM 831 C C . ASP A 1 107 ? 13.880 -0.691 -25.246 1.00 89.62 107 ASP A C 1
ATOM 833 O O . ASP A 1 107 ? 14.179 -1.860 -24.991 1.00 89.62 107 ASP A O 1
ATOM 837 N N . TYR A 1 108 ? 12.601 -0.284 -25.315 1.00 95.06 108 TYR A N 1
ATOM 838 C CA . TYR A 1 108 ? 11.482 -1.185 -25.055 1.00 95.06 108 TYR A CA 1
ATOM 839 C C . TYR A 1 108 ? 11.427 -2.346 -26.058 1.00 95.06 108 TYR A C 1
ATOM 841 O O . TYR A 1 108 ? 11.328 -2.153 -27.272 1.00 95.06 108 TYR A O 1
ATOM 849 N N . ASP A 1 109 ? 11.414 -3.569 -25.528 1.00 95.00 109 ASP A N 1
ATOM 850 C CA . ASP A 1 109 ? 11.207 -4.805 -26.283 1.00 95.00 109 ASP A CA 1
ATOM 851 C C . ASP A 1 109 ? 10.423 -5.793 -25.412 1.00 95.00 109 ASP A C 1
ATOM 853 O O . ASP A 1 109 ? 10.939 -6.316 -24.419 1.00 95.00 109 ASP A O 1
ATOM 857 N N . GLY A 1 110 ? 9.168 -6.065 -25.787 1.00 94.69 110 GLY A N 1
ATOM 858 C CA . GLY A 1 110 ? 8.261 -6.930 -25.034 1.00 94.69 110 GLY A CA 1
ATOM 859 C C . GLY A 1 110 ? 8.750 -8.372 -24.847 1.00 94.69 110 GLY A C 1
ATOM 860 O O . GLY A 1 110 ? 8.213 -9.078 -23.993 1.00 94.69 110 GLY A O 1
ATOM 861 N N . GLY A 1 111 ? 9.759 -8.818 -25.600 1.00 93.56 111 GLY A N 1
ATOM 862 C CA . GLY A 1 111 ? 10.395 -10.125 -25.434 1.00 93.56 111 GLY A CA 1
ATOM 863 C C . GLY A 1 111 ? 11.622 -10.118 -24.516 1.00 93.56 111 GLY A C 1
ATOM 864 O O . GLY A 1 111 ? 12.130 -11.189 -24.175 1.00 93.56 111 GLY A O 1
ATOM 865 N N . ARG A 1 112 ? 12.127 -8.945 -24.109 1.00 92.75 112 ARG A N 1
ATOM 866 C CA . ARG A 1 112 ? 13.317 -8.818 -23.256 1.00 92.75 112 ARG A CA 1
ATOM 867 C C . ARG A 1 112 ? 12.927 -8.656 -21.795 1.00 92.75 112 ARG A C 1
ATOM 869 O O . ARG A 1 112 ? 12.285 -7.685 -21.396 1.00 92.75 112 ARG A O 1
ATOM 876 N N . SER A 1 113 ? 13.413 -9.579 -20.968 1.00 86.75 113 SER A N 1
ATOM 877 C CA . SER A 1 113 ? 13.061 -9.675 -19.547 1.00 86.75 113 SER A CA 1
ATOM 878 C C . SER A 1 113 ? 13.273 -8.379 -18.756 1.00 86.75 113 SER A C 1
ATOM 880 O O . SER A 1 113 ? 12.431 -8.045 -17.928 1.00 86.75 113 SER A O 1
ATOM 882 N N . GLN A 1 114 ? 14.354 -7.644 -19.031 1.00 87.94 114 GLN A N 1
ATOM 883 C CA . GLN A 1 114 ? 14.725 -6.408 -18.325 1.00 87.94 114 GLN A CA 1
ATOM 884 C C . GLN A 1 114 ? 14.317 -5.117 -19.054 1.00 87.94 114 GLN A C 1
ATOM 886 O O . GLN A 1 114 ? 14.580 -4.035 -18.547 1.00 87.94 114 GLN A O 1
ATOM 891 N N . TYR A 1 115 ? 13.677 -5.218 -20.224 1.00 89.94 115 TYR A N 1
ATOM 892 C CA . TYR A 1 115 ? 13.405 -4.063 -21.092 1.00 89.94 115 TYR A CA 1
ATOM 893 C C . TYR A 1 115 ? 11.999 -4.048 -21.695 1.00 89.94 115 TYR A C 1
ATOM 895 O O . TYR A 1 115 ? 11.692 -3.202 -22.519 1.00 89.94 115 TYR A O 1
ATOM 903 N N . GLY A 1 116 ? 11.100 -4.942 -21.302 1.00 92.44 116 GLY A N 1
ATOM 904 C CA . GLY A 1 116 ? 9.722 -4.836 -21.783 1.00 92.44 116 GLY A CA 1
ATOM 905 C C . GLY A 1 116 ? 8.796 -5.949 -21.352 1.00 92.44 116 GLY A C 1
ATOM 906 O O . GLY A 1 116 ? 7.582 -5.784 -21.424 1.00 92.44 116 GLY A O 1
ATOM 907 N N . CYS A 1 117 ? 9.323 -7.056 -20.834 1.00 96.00 117 CYS A N 1
ATOM 908 C CA . CYS A 1 117 ? 8.458 -8.060 -20.243 1.00 96.00 117 CYS A CA 1
ATOM 909 C C . CYS A 1 117 ? 7.689 -7.537 -19.020 1.00 96.00 117 CYS A C 1
ATOM 911 O O . CYS A 1 117 ? 8.153 -6.684 -18.256 1.00 96.00 117 CYS A O 1
ATOM 913 N N . VAL A 1 118 ? 6.522 -8.138 -18.808 1.00 96.25 118 VAL A N 1
ATOM 914 C CA . VAL A 1 118 ? 5.714 -7.980 -17.603 1.00 96.25 118 VAL A CA 1
ATOM 915 C C . VAL A 1 118 ? 6.125 -9.041 -16.597 1.00 96.25 118 VAL A C 1
ATOM 917 O O . VAL A 1 118 ? 6.161 -10.230 -16.907 1.00 96.25 118 VAL A O 1
ATOM 920 N N . TRP A 1 119 ? 6.382 -8.613 -15.369 1.00 95.44 119 TRP A N 1
ATOM 921 C CA . TRP A 1 119 ? 6.609 -9.520 -14.253 1.00 95.44 119 TRP A CA 1
ATOM 922 C C . TRP A 1 119 ? 5.433 -9.385 -13.291 1.00 95.44 119 TRP A C 1
ATOM 924 O O . TRP A 1 119 ? 5.168 -8.274 -12.811 1.00 95.44 119 TRP A O 1
ATOM 934 N N . PRO A 1 120 ? 4.746 -10.480 -12.930 1.00 95.19 120 PRO A N 1
ATOM 935 C CA . PRO A 1 120 ? 3.740 -10.422 -11.874 1.00 95.19 120 PRO A CA 1
ATOM 936 C C . PRO A 1 120 ? 4.318 -9.915 -10.544 1.00 95.19 120 PRO A C 1
ATOM 938 O O . PRO A 1 120 ? 3.616 -9.255 -9.777 1.00 95.19 120 PRO A O 1
ATOM 941 N N . LEU A 1 121 ? 5.625 -10.121 -10.320 1.00 96.25 121 LEU A N 1
ATOM 942 C CA . LEU A 1 121 ? 6.384 -9.482 -9.243 1.00 96.25 121 LEU A CA 1
ATOM 943 C C . LEU A 1 121 ? 6.262 -7.947 -9.272 1.00 96.25 121 LEU A C 1
ATOM 945 O O . LEU A 1 121 ? 5.814 -7.332 -8.307 1.00 96.25 121 LEU A O 1
ATOM 949 N N . PHE A 1 122 ? 6.629 -7.325 -10.391 1.00 97.12 122 PHE A N 1
ATOM 950 C CA . PHE A 1 122 ? 6.616 -5.867 -10.526 1.00 97.12 122 PHE A CA 1
ATOM 951 C C . PHE A 1 122 ? 5.202 -5.298 -10.563 1.00 97.12 122 PHE A C 1
ATOM 953 O O . PHE A 1 122 ? 4.949 -4.245 -9.991 1.00 97.12 122 PHE A O 1
ATOM 960 N N . THR A 1 123 ? 4.262 -6.041 -11.143 1.00 97.94 123 THR A N 1
ATOM 961 C CA . THR A 1 123 ? 2.832 -5.708 -11.098 1.00 97.94 123 THR A CA 1
ATOM 962 C C . THR A 1 123 ? 2.326 -5.654 -9.650 1.00 97.94 123 THR A C 1
ATOM 964 O O . THR A 1 123 ? 1.580 -4.752 -9.277 1.00 97.94 123 THR A O 1
ATOM 967 N N . GLY A 1 124 ? 2.778 -6.572 -8.788 1.00 98.06 124 GLY A N 1
ATOM 968 C CA . GLY A 1 124 ? 2.473 -6.522 -7.358 1.00 98.06 124 GLY A CA 1
ATOM 969 C C . GLY A 1 124 ? 3.132 -5.354 -6.630 1.00 98.06 124 GLY A C 1
ATOM 970 O O . GLY A 1 124 ? 2.507 -4.755 -5.758 1.00 98.06 124 GLY A O 1
ATOM 971 N N . TRP A 1 125 ? 4.372 -5.005 -6.982 1.00 98.44 125 TRP A N 1
ATOM 972 C CA . TRP A 1 125 ? 5.051 -3.835 -6.414 1.00 98.44 125 TRP A CA 1
ATOM 973 C C . TRP A 1 125 ? 4.349 -2.533 -6.793 1.00 98.44 125 TRP A C 1
ATOM 975 O O . TRP A 1 125 ? 4.091 -1.724 -5.904 1.00 98.44 125 TRP A O 1
ATOM 985 N N . ALA A 1 126 ? 3.977 -2.365 -8.065 1.00 98.56 126 ALA A N 1
ATOM 986 C CA . ALA A 1 126 ? 3.174 -1.237 -8.530 1.00 98.56 126 ALA A CA 1
ATOM 987 C C . ALA A 1 126 ? 1.871 -1.127 -7.727 1.00 98.56 126 ALA A C 1
ATOM 989 O O . ALA A 1 126 ? 1.611 -0.085 -7.132 1.00 98.56 126 ALA A O 1
ATOM 990 N N . SER A 1 127 ? 1.142 -2.238 -7.571 1.00 98.62 127 SER A N 1
ATOM 991 C CA . SER A 1 127 ? -0.078 -2.284 -6.758 1.00 98.62 127 SER A CA 1
ATOM 992 C C . SER A 1 127 ? 0.146 -1.820 -5.312 1.00 98.62 127 SER A C 1
ATOM 994 O O . SER A 1 127 ? -0.615 -1.014 -4.775 1.00 98.62 127 SER A O 1
ATOM 996 N N . LEU A 1 128 ? 1.207 -2.309 -4.663 1.00 98.62 128 LEU A N 1
ATOM 997 C CA . LEU A 1 128 ? 1.570 -1.917 -3.299 1.00 98.62 128 LEU A CA 1
ATOM 998 C C . LEU A 1 128 ? 1.898 -0.421 -3.198 1.00 98.62 128 LEU A C 1
ATOM 1000 O O . LEU A 1 128 ? 1.467 0.229 -2.243 1.00 98.62 128 LEU A O 1
ATOM 1004 N N . ALA A 1 129 ? 2.631 0.119 -4.172 1.00 98.50 129 ALA A N 1
ATOM 1005 C CA . ALA A 1 129 ? 2.979 1.532 -4.243 1.00 98.50 129 ALA A CA 1
ATOM 1006 C C . ALA A 1 129 ? 1.743 2.411 -4.456 1.00 98.50 129 ALA A C 1
ATOM 1008 O O . ALA A 1 129 ? 1.548 3.375 -3.724 1.00 98.50 129 ALA A O 1
ATOM 1009 N N . GLU A 1 130 ? 0.869 2.038 -5.387 1.00 98.62 130 GLU A N 1
ATOM 1010 C CA . GLU A 1 130 ? -0.386 2.733 -5.668 1.00 98.62 130 GLU A CA 1
ATOM 1011 C C . GLU A 1 130 ? -1.312 2.749 -4.449 1.00 98.62 130 GLU A C 1
ATOM 1013 O O . GLU A 1 130 ? -1.859 3.792 -4.097 1.00 98.62 130 GLU A O 1
ATOM 1018 N N . TYR A 1 131 ? -1.457 1.635 -3.724 1.00 98.31 131 TYR A N 1
ATOM 1019 C CA . TYR A 1 131 ? -2.213 1.651 -2.467 1.00 98.31 131 TYR A CA 1
ATOM 1020 C C . TYR A 1 131 ? -1.554 2.529 -1.402 1.00 98.31 131 TYR A C 1
ATOM 1022 O O . TYR A 1 131 ? -2.253 3.264 -0.701 1.00 98.31 131 TYR A O 1
ATOM 1030 N N . LYS A 1 132 ? -0.220 2.498 -1.293 1.00 97.50 132 LYS A N 1
ATOM 1031 C CA . LYS A 1 132 ? 0.534 3.344 -0.359 1.00 97.50 132 LYS A CA 1
ATOM 1032 C C . LYS A 1 132 ? 0.363 4.837 -0.658 1.00 97.50 132 LYS A C 1
ATOM 1034 O O . LYS A 1 132 ? 0.386 5.642 0.272 1.00 97.50 132 LYS A O 1
ATOM 1039 N N . THR A 1 133 ? 0.147 5.198 -1.920 1.00 97.88 133 THR A N 1
ATOM 1040 C CA . THR A 1 133 ? -0.069 6.575 -2.385 1.00 97.88 133 THR A CA 1
ATOM 1041 C C . THR A 1 133 ? -1.540 6.915 -2.632 1.00 97.88 133 THR A C 1
ATOM 1043 O O . THR A 1 133 ? -1.840 7.950 -3.226 1.00 97.88 133 THR A O 1
ATOM 1046 N N . HIS A 1 134 ? -2.475 6.108 -2.119 1.00 97.69 134 HIS A N 1
ATOM 1047 C CA . HIS A 1 134 ? -3.919 6.357 -2.196 1.00 97.69 134 HIS A CA 1
ATOM 1048 C C . HIS A 1 134 ? -4.473 6.416 -3.638 1.00 97.69 134 HIS A C 1
ATOM 1050 O O . HIS A 1 134 ? -5.380 7.193 -3.944 1.00 97.69 134 HIS A O 1
ATOM 1056 N N . LEU A 1 135 ? -3.968 5.542 -4.514 1.00 97.62 135 LEU A N 1
ATOM 1057 C CA . LEU A 1 135 ? -4.412 5.307 -5.894 1.00 97.62 135 LEU A CA 1
ATOM 1058 C C . LEU A 1 135 ? -5.102 3.930 -6.026 1.00 97.62 135 LEU A C 1
ATOM 1060 O O . LEU A 1 135 ? -4.618 3.028 -6.709 1.00 97.62 135 LEU A O 1
ATOM 1064 N N . PRO A 1 136 ? -6.264 3.715 -5.382 1.00 97.00 136 PRO A N 1
ATOM 1065 C CA . PRO A 1 136 ? -6.818 2.372 -5.204 1.00 97.00 136 PRO A CA 1
ATOM 1066 C C . PRO A 1 136 ? -7.371 1.728 -6.478 1.00 97.00 136 PRO A C 1
ATOM 1068 O O . PRO A 1 136 ? -7.561 0.513 -6.510 1.00 97.00 136 PRO A O 1
ATOM 1071 N N . VAL A 1 137 ? -7.669 2.521 -7.514 1.00 96.69 137 VAL A N 1
ATOM 1072 C CA . VAL A 1 137 ? -8.161 1.996 -8.797 1.00 96.69 137 VAL A CA 1
ATOM 1073 C C . VAL A 1 137 ? -7.049 1.236 -9.514 1.00 96.69 137 VAL A C 1
ATOM 1075 O O . VAL A 1 137 ? -7.272 0.079 -9.864 1.00 96.69 137 VAL A O 1
ATOM 1078 N N . GLY A 1 138 ? -5.871 1.852 -9.656 1.00 97.12 138 GLY A N 1
ATOM 1079 C CA . GLY A 1 138 ? -4.668 1.200 -10.177 1.00 97.12 138 GLY A CA 1
ATOM 1080 C C . GLY A 1 138 ? -4.301 -0.021 -9.350 1.00 97.12 138 GLY A C 1
ATOM 1081 O O . GLY A 1 138 ? -4.280 -1.144 -9.861 1.00 97.12 138 GLY A O 1
ATOM 1082 N N . GLY A 1 139 ? -4.214 0.176 -8.026 1.00 97.81 139 GLY A N 1
ATOM 1083 C CA . GLY A 1 139 ? -3.791 -0.888 -7.120 1.00 97.81 139 GLY A CA 1
ATOM 1084 C C . GLY A 1 139 ? -4.667 -2.133 -7.243 1.00 97.81 139 GLY A C 1
ATOM 1085 O O . GLY A 1 139 ? -4.163 -3.259 -7.303 1.00 97.81 139 GLY A O 1
ATOM 1086 N N . PHE A 1 140 ? -5.985 -1.946 -7.362 1.00 97.38 140 PHE A N 1
ATOM 1087 C CA . PHE A 1 140 ? -6.918 -3.048 -7.572 1.00 97.38 140 PHE A CA 1
ATOM 1088 C C . PHE A 1 140 ? -6.823 -3.649 -8.981 1.00 97.38 140 PHE A C 1
ATOM 1090 O O . PHE A 1 140 ? -6.918 -4.868 -9.132 1.00 97.38 140 PHE A O 1
ATOM 1097 N N . GLN A 1 141 ? -6.633 -2.831 -10.020 1.00 96.56 141 GLN A N 1
ATOM 1098 C CA . GLN A 1 141 ? -6.448 -3.312 -11.392 1.00 96.56 141 GLN A CA 1
ATOM 1099 C C . GLN A 1 141 ? -5.239 -4.245 -11.501 1.00 96.56 141 GLN A C 1
ATOM 1101 O O . GLN A 1 141 ? -5.362 -5.310 -12.108 1.00 96.56 141 GLN A O 1
ATOM 1106 N N . HIS A 1 142 ? -4.120 -3.918 -10.855 1.00 97.75 142 HIS A N 1
ATOM 1107 C CA . HIS A 1 142 ? -2.913 -4.750 -10.856 1.00 97.75 142 HIS A CA 1
ATOM 1108 C C . HIS A 1 142 ? -3.055 -6.032 -10.030 1.00 97.75 142 HIS A C 1
ATOM 1110 O O . HIS A 1 142 ? -2.605 -7.085 -10.484 1.00 97.75 142 HIS A O 1
ATOM 1116 N N . ILE A 1 143 ? -3.775 -6.008 -8.896 1.00 96.19 143 ILE A N 1
ATOM 1117 C CA . ILE A 1 143 ? -4.191 -7.251 -8.208 1.00 96.19 143 ILE A CA 1
ATOM 1118 C C . ILE A 1 143 ? -4.956 -8.148 -9.182 1.00 96.19 143 ILE A C 1
ATOM 1120 O O . ILE A 1 143 ? -4.693 -9.347 -9.271 1.00 96.19 143 ILE A O 1
ATOM 1124 N N . MET A 1 144 ? -5.908 -7.577 -9.923 1.00 94.81 144 MET A N 1
ATOM 1125 C CA . MET A 1 144 ? -6.740 -8.338 -10.850 1.00 94.81 144 MET A CA 1
ATOM 1126 C C . MET A 1 144 ? -5.967 -8.835 -12.074 1.00 94.81 144 MET A C 1
ATOM 1128 O O . MET A 1 144 ? -6.276 -9.925 -12.554 1.00 94.81 144 MET A O 1
ATOM 1132 N N . ALA A 1 145 ? -4.982 -8.084 -12.570 1.00 94.56 145 ALA A N 1
ATOM 1133 C CA . ALA A 1 145 ? -4.080 -8.528 -13.632 1.00 94.56 145 ALA A CA 1
ATOM 1134 C C . ALA A 1 145 ? -3.315 -9.784 -13.190 1.00 94.56 145 ALA A C 1
ATOM 1136 O O . ALA A 1 145 ? -3.430 -10.833 -13.824 1.00 94.56 145 ALA A O 1
ATOM 1137 N N . ASN A 1 146 ? -2.677 -9.728 -12.017 1.00 93.62 146 ASN A N 1
ATOM 1138 C CA . ASN A 1 146 ? -1.991 -10.874 -11.425 1.00 93.62 146 ASN A CA 1
ATOM 1139 C C . ASN A 1 146 ? -2.934 -12.051 -11.139 1.00 93.62 146 ASN A C 1
ATOM 1141 O O . ASN A 1 146 ? -2.624 -13.192 -11.471 1.00 93.62 146 ASN A O 1
ATOM 1145 N N . LEU A 1 147 ? -4.119 -11.800 -10.575 1.00 91.00 147 LEU A N 1
ATOM 1146 C CA . LEU A 1 147 ? -5.086 -12.858 -10.271 1.00 91.00 147 LEU A CA 1
ATOM 1147 C C . LEU A 1 147 ? -5.586 -13.572 -11.537 1.00 91.00 147 LEU A C 1
ATOM 1149 O O . LEU A 1 147 ? -5.892 -14.764 -11.504 1.00 91.00 147 LEU A O 1
ATOM 1153 N N . ARG A 1 148 ? -5.697 -12.859 -12.663 1.00 89.62 148 ARG A N 1
ATOM 1154 C CA . ARG A 1 148 ? -6.109 -13.450 -13.943 1.00 89.62 148 ARG A CA 1
ATOM 1155 C C . ARG A 1 148 ? -5.043 -14.372 -14.525 1.00 89.62 148 ARG A C 1
ATOM 1157 O O . ARG A 1 148 ? -5.438 -15.320 -15.203 1.00 89.62 148 ARG A O 1
ATOM 1164 N N . ASN A 1 149 ? -3.762 -14.172 -14.205 1.00 84.88 149 ASN A N 1
ATOM 1165 C CA . ASN A 1 149 ? -2.691 -15.078 -14.630 1.00 84.88 149 ASN A CA 1
ATOM 1166 C C . ASN A 1 149 ? -2.913 -16.514 -14.132 1.00 84.88 149 ASN A C 1
ATOM 1168 O O . ASN A 1 149 ? -2.718 -17.438 -14.908 1.00 84.88 149 ASN A O 1
ATOM 1172 N N . TYR A 1 150 ? -3.490 -16.722 -12.939 1.00 81.94 150 TYR A N 1
ATOM 1173 C CA . TYR A 1 150 ? -3.866 -18.068 -12.456 1.00 81.94 150 TYR A CA 1
ATOM 1174 C C . TYR A 1 150 ? -4.833 -18.839 -13.365 1.00 81.94 150 TYR A C 1
ATOM 1176 O O . TYR A 1 150 ? -5.009 -20.050 -13.209 1.00 81.94 150 TYR A O 1
ATOM 1184 N N . ARG A 1 151 ? -5.546 -18.132 -14.248 1.00 78.81 151 ARG A N 1
ATOM 1185 C CA . ARG A 1 151 ? -6.513 -18.706 -15.191 1.00 78.81 151 ARG A CA 1
ATOM 1186 C C . ARG A 1 151 ? -5.939 -18.864 -16.600 1.00 78.81 151 ARG A C 1
ATOM 1188 O O . ARG A 1 151 ? -6.665 -19.318 -17.481 1.00 78.81 151 ARG A O 1
ATOM 1195 N N . GLN A 1 152 ? -4.692 -18.460 -16.822 1.00 73.50 152 GLN A N 1
ATOM 1196 C CA . GLN A 1 152 ? -4.014 -18.476 -18.115 1.00 73.50 152 GLN A CA 1
ATOM 1197 C C . GLN A 1 152 ? -2.827 -19.451 -18.066 1.00 73.50 152 GLN A C 1
ATOM 1199 O O . GLN A 1 152 ? -2.231 -19.660 -17.017 1.00 73.50 152 GLN A O 1
ATOM 1204 N N . GLY A 1 153 ? -2.501 -20.099 -19.189 1.00 68.56 153 GLY A N 1
ATOM 1205 C CA . GLY A 1 153 ? -1.443 -21.118 -19.230 1.00 68.56 153 GLY A CA 1
ATOM 1206 C C . GLY A 1 153 ? -1.875 -22.427 -18.560 1.00 68.56 153 GLY A C 1
ATOM 1207 O O . GLY A 1 153 ? -2.569 -23.227 -19.190 1.00 68.56 153 GLY A O 1
ATOM 1208 N N . SER A 1 154 ? -1.516 -22.620 -17.286 1.00 66.44 154 SER A N 1
ATOM 1209 C CA . SER A 1 154 ? -1.978 -23.761 -16.477 1.00 66.44 154 SER A CA 1
ATOM 1210 C C . SER A 1 154 ? -2.699 -23.283 -15.220 1.00 66.44 154 SER A C 1
ATOM 1212 O O . SER A 1 154 ? -2.305 -22.319 -14.572 1.00 66.44 154 SER A O 1
ATOM 1214 N N . LEU A 1 155 ? -3.787 -23.966 -14.873 1.00 78.00 155 LEU A N 1
ATOM 1215 C CA . LEU A 1 155 ? -4.639 -23.562 -13.761 1.00 78.00 155 LEU A CA 1
ATOM 1216 C C . LEU A 1 155 ? -3.900 -23.697 -12.424 1.00 78.00 155 LEU A C 1
ATOM 1218 O O . LEU A 1 155 ? -3.509 -24.799 -12.046 1.00 78.00 155 LEU A O 1
ATOM 1222 N N . GLY A 1 156 ? -3.806 -22.593 -11.680 1.00 78.50 156 GLY A N 1
ATOM 1223 C CA . GLY A 1 156 ? -3.405 -22.609 -10.269 1.00 78.50 156 GLY A CA 1
ATOM 1224 C C . GLY A 1 156 ? -1.993 -22.120 -9.944 1.00 78.50 156 GLY A C 1
ATOM 1225 O O . GLY A 1 156 ? -1.677 -22.052 -8.763 1.00 78.50 156 GLY A O 1
ATOM 1226 N N . TRP A 1 157 ? -1.198 -21.702 -10.929 1.00 84.50 157 TRP A N 1
ATOM 1227 C CA . TRP A 1 157 ? 0.125 -21.095 -10.711 1.00 84.50 157 TRP A CA 1
ATOM 1228 C C . TRP A 1 157 ? 0.253 -19.720 -11.391 1.00 84.50 157 TRP A C 1
ATOM 1230 O O . TRP A 1 157 ? -0.589 -19.359 -12.218 1.00 84.50 157 TRP A O 1
ATOM 1240 N N . VAL A 1 158 ? 1.272 -18.936 -11.025 1.00 88.38 158 VAL A N 1
ATOM 1241 C CA . VAL A 1 158 ? 1.576 -17.639 -11.660 1.00 88.38 158 VAL A CA 1
ATOM 1242 C C . VAL A 1 158 ? 2.952 -17.692 -12.315 1.00 88.38 158 VAL A C 1
ATOM 1244 O O . VAL A 1 158 ? 3.946 -18.005 -11.657 1.00 88.38 158 VAL A O 1
ATOM 1247 N N . GLU A 1 159 ? 2.989 -17.324 -13.595 1.00 91.44 159 GLU A N 1
ATOM 1248 C CA . GLU A 1 159 ? 4.205 -17.253 -14.406 1.00 91.44 159 GLU A CA 1
ATOM 1249 C C . GLU A 1 159 ? 5.259 -16.308 -13.797 1.00 91.44 159 GLU A C 1
ATOM 1251 O O . GLU A 1 159 ? 4.949 -15.301 -13.150 1.00 91.44 159 GLU A O 1
ATOM 1256 N N . GLU A 1 160 ? 6.537 -16.599 -14.029 1.00 92.38 160 GLU A N 1
ATOM 1257 C CA . GLU A 1 160 ? 7.639 -15.694 -13.677 1.00 92.38 160 GLU A CA 1
ATOM 1258 C C . GLU A 1 160 ? 7.587 -14.404 -14.505 1.00 92.38 160 GLU A C 1
ATOM 1260 O O . GLU A 1 160 ? 7.691 -13.306 -13.955 1.00 92.38 160 GLU A O 1
ATOM 1265 N N . ILE A 1 161 ? 7.412 -14.549 -15.823 1.00 93.56 161 ILE A N 1
ATOM 1266 C CA . ILE A 1 161 ? 7.483 -13.465 -16.805 1.00 93.56 161 ILE A CA 1
ATOM 1267 C C . ILE A 1 161 ? 6.464 -13.706 -17.919 1.00 93.56 161 ILE A C 1
ATOM 1269 O O . ILE A 1 161 ? 6.340 -14.815 -18.447 1.00 93.56 161 ILE A O 1
ATOM 1273 N N . LEU A 1 162 ? 5.797 -12.634 -18.334 1.00 94.31 162 LEU A N 1
ATOM 1274 C CA . LEU A 1 162 ? 4.917 -12.572 -19.492 1.00 94.31 162 LEU A CA 1
ATOM 1275 C C . LEU A 1 162 ? 5.510 -11.625 -20.539 1.00 94.31 162 LEU A C 1
ATOM 1277 O O . LEU A 1 162 ? 6.119 -10.606 -20.208 1.00 94.31 162 LEU A O 1
ATOM 1281 N N . HIS A 1 163 ? 5.299 -11.934 -21.811 1.00 95.88 163 HIS A N 1
ATOM 1282 C CA . HIS A 1 163 ? 5.689 -11.068 -22.914 1.00 95.88 163 HIS A CA 1
ATOM 1283 C C . HIS A 1 163 ? 4.933 -9.735 -22.841 1.00 95.88 163 HIS A C 1
ATOM 1285 O O . HIS A 1 163 ? 3.700 -9.724 -22.789 1.00 95.88 163 HIS A O 1
ATOM 1291 N N . GLY A 1 164 ? 5.668 -8.626 -22.932 1.00 96.25 164 GLY A N 1
ATOM 1292 C CA . GLY A 1 164 ? 5.174 -7.255 -22.786 1.00 96.25 164 GLY A CA 1
ATOM 1293 C C . GLY A 1 164 ? 3.964 -6.932 -23.651 1.00 96.25 164 GLY A C 1
ATOM 1294 O O . GLY A 1 164 ? 2.993 -6.406 -23.133 1.00 96.25 164 GLY A O 1
ATOM 1295 N N . ASP A 1 165 ? 3.989 -7.337 -24.927 1.00 95.81 165 ASP A N 1
ATOM 1296 C CA . ASP A 1 165 ? 2.928 -7.011 -25.900 1.00 95.81 165 ASP A CA 1
ATOM 1297 C C . ASP A 1 165 ? 1.839 -8.077 -26.088 1.00 95.81 165 ASP A C 1
ATOM 1299 O O . ASP A 1 165 ? 0.834 -7.818 -26.747 1.00 95.81 165 ASP A O 1
ATOM 1303 N N . THR A 1 166 ? 2.036 -9.301 -25.588 1.00 94.69 166 THR A N 1
ATOM 1304 C CA . THR A 1 166 ? 1.111 -10.415 -25.886 1.00 94.69 166 THR A CA 1
ATOM 1305 C C . THR A 1 166 ? 0.552 -11.109 -24.654 1.00 94.69 166 THR A C 1
ATOM 1307 O O . THR A 1 166 ? -0.366 -11.918 -24.793 1.00 94.69 166 THR A O 1
ATOM 1310 N N . GLY A 1 167 ? 1.118 -10.857 -23.470 1.00 93.12 167 GLY A N 1
ATOM 1311 C CA . GLY A 1 167 ? 0.733 -11.514 -22.222 1.00 93.12 167 GLY A CA 1
ATOM 1312 C C . GLY A 1 167 ? 1.002 -13.019 -22.191 1.00 93.12 167 GLY A C 1
ATOM 1313 O O . GLY A 1 167 ? 0.557 -13.700 -21.274 1.00 93.12 167 GLY A O 1
ATOM 1314 N N . LYS A 1 168 ? 1.700 -13.574 -23.189 1.00 92.38 168 LYS A N 1
ATOM 1315 C CA . LYS A 1 168 ? 2.050 -14.998 -23.221 1.00 92.38 168 LYS A CA 1
ATOM 1316 C C . LYS A 1 168 ? 3.224 -15.283 -22.283 1.00 92.38 168 LYS A C 1
ATOM 1318 O O . LYS A 1 168 ? 4.090 -14.418 -22.161 1.00 92.38 168 LYS A O 1
ATOM 1323 N N . PRO A 1 169 ? 3.311 -16.487 -21.692 1.00 91.62 169 PRO A N 1
ATOM 1324 C CA . PRO A 1 169 ? 4.484 -16.898 -20.928 1.00 91.62 169 PRO A CA 1
ATOM 1325 C C . PRO A 1 169 ? 5.781 -16.679 -21.715 1.00 91.62 169 PRO A C 1
ATOM 1327 O O . PRO A 1 169 ? 5.876 -17.065 -22.883 1.00 91.62 169 PRO A O 1
ATOM 1330 N N . ALA A 1 170 ? 6.758 -16.041 -21.075 1.00 91.38 170 ALA A N 1
ATOM 1331 C CA . ALA A 1 170 ? 8.075 -15.742 -21.642 1.00 91.38 170 ALA A CA 1
ATOM 1332 C C . ALA A 1 170 ? 9.231 -16.066 -20.675 1.00 91.38 170 ALA A C 1
ATOM 1334 O O . ALA A 1 170 ? 10.397 -15.918 -21.036 1.00 91.38 170 ALA A O 1
ATOM 1335 N N . GLY A 1 171 ? 8.909 -16.479 -19.445 1.00 86.69 171 GLY A N 1
ATOM 1336 C CA . GLY A 1 171 ? 9.881 -16.852 -18.422 1.00 86.69 171 GLY A CA 1
ATOM 1337 C C . GLY A 1 171 ? 10.432 -18.263 -18.596 1.00 86.69 171 GLY A C 1
ATOM 1338 O O . GLY A 1 171 ? 9.978 -19.045 -19.435 1.00 86.69 171 GLY A O 1
ATOM 1339 N N . VAL A 1 172 ? 11.416 -18.592 -17.762 1.00 87.50 172 VAL A N 1
ATOM 1340 C CA . VAL A 1 172 ? 11.987 -19.944 -17.678 1.00 87.50 172 VAL A CA 1
ATOM 1341 C C . VAL A 1 172 ? 11.400 -20.732 -16.510 1.00 87.50 172 VAL A C 1
ATOM 1343 O O . VAL A 1 172 ? 11.477 -21.960 -16.514 1.00 87.50 172 VAL A O 1
ATOM 1346 N N . CYS A 1 173 ? 10.792 -20.045 -15.536 1.00 88.12 173 CYS A N 1
ATOM 1347 C CA . CYS A 1 173 ? 10.109 -20.652 -14.403 1.00 88.12 173 CYS A CA 1
ATOM 1348 C C . CYS A 1 173 ? 8.581 -20.444 -14.476 1.00 88.12 173 CYS A C 1
ATOM 1350 O O . CYS A 1 173 ? 8.082 -19.362 -14.176 1.00 88.12 173 CYS A O 1
ATOM 1352 N N . PRO A 1 174 ? 7.799 -21.479 -14.824 1.00 81.38 174 PRO A N 1
ATOM 1353 C CA . PRO A 1 174 ? 6.342 -21.345 -14.893 1.00 81.38 174 PRO A CA 1
ATOM 1354 C C . PRO A 1 174 ? 5.647 -21.173 -13.533 1.00 81.38 174 PRO A C 1
ATOM 1356 O O . PRO A 1 174 ? 4.557 -20.616 -13.460 1.00 81.38 174 PRO A O 1
ATOM 1359 N N . HIS A 1 175 ? 6.266 -21.662 -12.450 1.00 87.19 175 HIS A N 1
ATOM 1360 C CA . HIS A 1 175 ? 5.716 -21.610 -11.092 1.00 87.19 175 HIS A CA 1
ATOM 1361 C C . HIS A 1 175 ? 6.593 -20.748 -10.193 1.00 87.19 175 HIS A C 1
ATOM 1363 O O . HIS A 1 175 ? 7.505 -21.253 -9.526 1.00 87.19 175 HIS A O 1
ATOM 1369 N N . GLN A 1 176 ? 6.312 -19.450 -10.138 1.00 89.88 176 GLN A N 1
ATOM 1370 C CA . GLN A 1 176 ? 7.191 -18.534 -9.436 1.00 89.88 176 GLN A CA 1
ATOM 1371 C C . GLN A 1 176 ? 6.610 -18.027 -8.117 1.00 89.88 176 GLN A C 1
ATOM 1373 O O . GLN A 1 176 ? 5.692 -17.211 -8.082 1.00 89.88 176 GLN A O 1
ATOM 1378 N N . ALA A 1 177 ? 7.215 -18.449 -7.004 1.00 91.06 177 ALA A N 1
ATOM 1379 C CA . ALA A 1 177 ? 6.700 -18.168 -5.661 1.00 91.06 177 ALA A CA 1
ATOM 1380 C C . ALA A 1 177 ? 6.565 -16.664 -5.355 1.00 91.06 177 ALA A C 1
ATOM 1382 O O . ALA A 1 177 ? 5.605 -16.240 -4.712 1.00 91.06 177 ALA A O 1
ATOM 1383 N N . TRP A 1 178 ? 7.497 -15.831 -5.832 1.00 92.31 178 TRP A N 1
ATOM 1384 C CA . TRP A 1 178 ? 7.388 -14.380 -5.651 1.00 92.31 178 TRP A CA 1
ATOM 1385 C C . TRP A 1 178 ? 6.288 -13.750 -6.514 1.00 92.31 178 TRP A C 1
ATOM 1387 O O . TRP A 1 178 ? 5.651 -12.799 -6.066 1.00 92.31 178 TRP A O 1
ATOM 1397 N N . SER A 1 179 ? 6.009 -14.301 -7.698 1.00 92.12 179 SER A N 1
ATOM 1398 C CA . SER A 1 179 ? 4.873 -13.891 -8.531 1.00 92.12 179 SER A CA 1
ATOM 1399 C C . SER A 1 179 ? 3.539 -14.233 -7.861 1.00 92.12 179 SER A C 1
ATOM 1401 O O . SER A 1 179 ? 2.630 -13.407 -7.821 1.00 92.12 179 SER A O 1
ATOM 1403 N N . GLU A 1 180 ? 3.433 -15.416 -7.257 1.00 90.75 180 GLU A N 1
ATOM 1404 C CA . GLU A 1 180 ? 2.242 -15.846 -6.510 1.00 90.75 180 GLU A CA 1
ATOM 1405 C C . GLU A 1 180 ? 2.005 -14.997 -5.260 1.00 90.75 180 GLU A C 1
ATOM 1407 O O . GLU A 1 180 ? 0.882 -14.571 -4.975 1.00 90.75 180 GLU A O 1
ATOM 1412 N N . ALA A 1 181 ? 3.080 -14.683 -4.531 1.00 93.50 181 ALA A N 1
ATOM 1413 C CA . ALA A 1 181 ? 3.012 -13.803 -3.372 1.00 93.50 181 ALA A CA 1
ATOM 1414 C C . ALA A 1 181 ? 2.443 -12.423 -3.735 1.00 93.50 181 ALA A C 1
ATOM 1416 O O . ALA A 1 181 ? 1.743 -11.822 -2.921 1.00 93.50 181 ALA A O 1
ATOM 1417 N N . MET A 1 182 ? 2.680 -11.941 -4.958 1.00 94.75 182 MET A N 1
ATOM 1418 C CA . MET A 1 182 ? 2.191 -10.653 -5.455 1.00 94.75 182 MET A CA 1
ATOM 1419 C C . MET A 1 182 ? 0.705 -10.618 -5.826 1.00 94.75 182 MET A C 1
ATOM 1421 O O . MET A 1 182 ? 0.210 -9.602 -6.313 1.00 94.75 182 MET A O 1
ATOM 1425 N N . VAL A 1 183 ? -0.040 -11.684 -5.547 1.00 87.81 183 VAL A N 1
ATOM 1426 C CA . VAL A 1 183 ? -1.509 -11.652 -5.552 1.00 87.81 183 VAL A CA 1
ATOM 1427 C C . VAL A 1 183 ? -2.023 -11.417 -4.134 1.00 87.81 183 VAL A C 1
ATOM 1429 O O . VAL A 1 183 ? -2.900 -10.586 -3.903 1.00 87.81 183 VAL A O 1
ATOM 1432 N N . CYS A 1 184 ? -1.438 -12.113 -3.160 1.00 92.69 184 CYS A N 1
ATOM 1433 C CA . CYS A 1 184 ? -1.855 -12.066 -1.761 1.00 92.69 184 CYS A CA 1
ATOM 1434 C C . CYS A 1 184 ? -1.315 -10.836 -1.020 1.00 92.69 184 CYS A C 1
ATOM 1436 O O . CYS A 1 184 ? -2.032 -10.219 -0.231 1.00 92.69 184 CYS A O 1
ATOM 1438 N N . LEU A 1 185 ? -0.054 -10.464 -1.248 1.00 96.19 185 LEU A N 1
ATOM 1439 C CA . LEU A 1 185 ? 0.596 -9.387 -0.508 1.00 96.19 185 LEU A CA 1
ATOM 1440 C C . LEU A 1 185 ? -0.070 -8.023 -0.753 1.00 96.19 185 LEU A C 1
ATOM 1442 O O . LEU A 1 185 ? -0.343 -7.351 0.244 1.00 96.19 185 LEU A O 1
ATOM 1446 N N . PRO A 1 186 ? -0.418 -7.616 -1.992 1.00 97.62 186 PRO A N 1
ATOM 1447 C CA . PRO A 1 186 ? -1.110 -6.347 -2.207 1.00 97.62 186 PRO A CA 1
ATOM 1448 C C . PRO A 1 186 ? -2.538 -6.336 -1.656 1.00 97.62 186 PRO A C 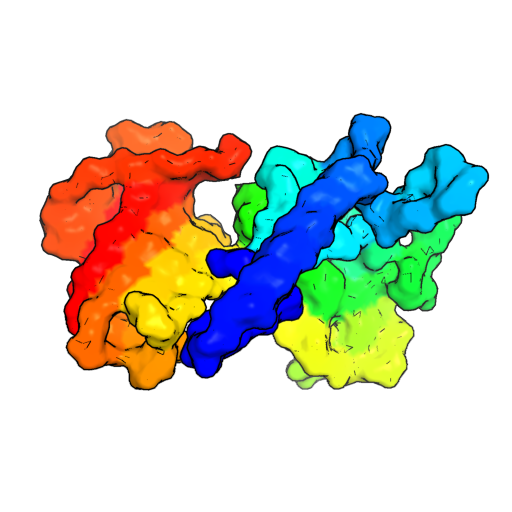1
ATOM 1450 O O . PRO A 1 186 ? -2.999 -5.292 -1.209 1.00 97.62 186 PRO A O 1
ATOM 1453 N N . ILE A 1 187 ? -3.219 -7.485 -1.571 1.00 97.06 187 ILE A N 1
ATOM 1454 C CA . ILE A 1 187 ? -4.499 -7.596 -0.849 1.00 97.06 187 ILE A CA 1
ATOM 1455 C C . ILE A 1 187 ? -4.299 -7.249 0.634 1.00 97.06 187 ILE A C 1
ATOM 1457 O O . ILE A 1 187 ? -5.028 -6.426 1.181 1.00 97.06 187 ILE A O 1
ATOM 1461 N N . LEU A 1 188 ? -3.303 -7.852 1.289 1.00 96.31 188 LEU A N 1
ATOM 1462 C CA . LEU A 1 188 ? -3.083 -7.696 2.730 1.00 96.31 188 LEU A CA 1
ATOM 1463 C C . LEU A 1 188 ? -2.473 -6.337 3.101 1.00 96.31 188 LEU A C 1
ATOM 1465 O O . LEU A 1 188 ? -2.977 -5.649 3.985 1.00 96.31 188 LEU A O 1
ATOM 1469 N N . ARG A 1 189 ? -1.376 -5.951 2.450 1.00 96.56 189 ARG A N 1
ATOM 1470 C CA . ARG A 1 189 ? -0.599 -4.746 2.781 1.00 96.56 189 ARG A CA 1
ATOM 1471 C C . ARG A 1 189 ? -1.057 -3.500 2.028 1.00 96.56 189 ARG A C 1
ATOM 1473 O O . ARG A 1 189 ? -0.849 -2.408 2.536 1.00 96.56 189 ARG A O 1
ATOM 1480 N N . GLY A 1 190 ? -1.660 -3.663 0.850 1.00 97.62 190 GLY A N 1
ATOM 1481 C CA . GLY A 1 190 ? -2.179 -2.567 0.032 1.00 97.62 190 GLY A CA 1
ATOM 1482 C C . GLY A 1 190 ? -3.661 -2.313 0.299 1.00 97.62 190 GLY A C 1
ATOM 1483 O O . GLY A 1 190 ? -4.014 -1.407 1.045 1.00 97.62 190 GLY A O 1
ATOM 1484 N N . MET A 1 191 ? -4.537 -3.153 -0.257 1.00 97.88 191 MET A N 1
ATOM 1485 C CA . MET A 1 191 ? -5.995 -2.984 -0.205 1.00 97.88 191 MET A CA 1
ATOM 1486 C C . MET A 1 191 ? -6.545 -2.940 1.227 1.00 97.88 191 MET A C 1
ATOM 1488 O O . MET A 1 191 ? -7.378 -2.094 1.538 1.00 97.88 191 MET A O 1
ATOM 1492 N N . LEU A 1 192 ? -6.101 -3.839 2.109 1.00 97.62 192 LEU A N 1
ATOM 1493 C CA . LEU A 1 192 ? -6.496 -3.833 3.522 1.00 97.62 192 LEU A CA 1
ATOM 1494 C C . LEU A 1 192 ? -5.648 -2.877 4.377 1.00 97.62 192 LEU A C 1
ATOM 1496 O O . LEU A 1 192 ? -6.050 -2.553 5.495 1.00 97.62 192 LEU A O 1
ATOM 1500 N N . GLY A 1 193 ? -4.487 -2.445 3.871 1.00 97.12 193 GLY A N 1
ATOM 1501 C CA . GLY A 1 193 ? -3.558 -1.561 4.575 1.00 97.12 193 GLY A CA 1
ATOM 1502 C C . GLY A 1 193 ? -3.059 -2.108 5.910 1.00 97.12 193 GLY A C 1
ATOM 1503 O O . GLY A 1 193 ? -2.859 -1.325 6.836 1.00 97.12 193 GLY A O 1
ATOM 1504 N N . LEU A 1 194 ? -2.937 -3.434 6.048 1.00 96.88 194 LEU A N 1
ATOM 1505 C CA . LEU A 1 194 ? -2.642 -4.094 7.318 1.00 96.88 194 LEU A CA 1
ATOM 1506 C C . LEU A 1 194 ? -1.158 -3.983 7.698 1.00 96.88 194 LEU A C 1
ATOM 1508 O O . LEU A 1 194 ? -0.293 -4.682 7.156 1.00 96.88 194 LEU A O 1
ATOM 1512 N N . GLU A 1 195 ? -0.876 -3.202 8.731 1.00 95.69 195 GLU A N 1
ATOM 1513 C CA . GLU A 1 195 ? 0.403 -3.169 9.436 1.00 95.69 195 GLU A CA 1
ATOM 1514 C C . GLU A 1 195 ? 0.193 -3.712 10.856 1.00 95.69 195 GLU A C 1
ATOM 1516 O O . GLU A 1 195 ? -0.687 -3.254 11.577 1.00 95.69 195 GLU A O 1
ATOM 1521 N N . ALA A 1 196 ? 0.978 -4.710 11.260 1.00 94.69 196 ALA A N 1
ATOM 1522 C CA . ALA A 1 196 ? 0.877 -5.331 12.578 1.00 94.69 196 ALA A CA 1
ATOM 1523 C C . ALA A 1 196 ? 2.209 -5.195 13.313 1.00 94.69 196 ALA A C 1
ATOM 1525 O O . ALA A 1 196 ? 3.259 -5.460 12.728 1.00 94.69 196 ALA A O 1
ATOM 1526 N N . ASP A 1 197 ? 2.136 -4.827 14.586 1.00 93.88 197 ASP A N 1
ATOM 1527 C CA . ASP A 1 197 ? 3.257 -4.747 15.509 1.00 93.88 197 ASP A CA 1
ATOM 1528 C C . ASP A 1 197 ? 2.986 -5.691 16.685 1.00 93.88 197 ASP A C 1
ATOM 1530 O O . ASP A 1 197 ? 2.135 -5.451 17.547 1.00 93.88 197 ASP A O 1
ATOM 1534 N N . ALA A 1 198 ? 3.682 -6.826 16.674 1.00 93.56 198 ALA A N 1
ATOM 1535 C CA . ALA A 1 198 ? 3.530 -7.850 17.696 1.00 93.56 198 ALA A CA 1
ATOM 1536 C C . ALA A 1 198 ? 4.143 -7.445 19.044 1.00 93.56 198 ALA A C 1
ATOM 1538 O O . ALA A 1 198 ? 3.680 -7.934 20.074 1.00 93.56 198 ALA A O 1
ATOM 1539 N N . ILE A 1 199 ? 5.160 -6.579 19.035 1.00 91.00 199 ILE A N 1
ATOM 1540 C CA . ILE A 1 199 ? 5.907 -6.164 20.228 1.00 91.00 199 ILE A CA 1
ATOM 1541 C C . ILE A 1 199 ? 5.050 -5.191 21.030 1.00 91.00 199 ILE A C 1
ATOM 1543 O O . ILE A 1 199 ? 4.786 -5.418 22.210 1.00 91.00 199 ILE A O 1
ATOM 1547 N N . GLU A 1 200 ? 4.515 -4.176 20.355 1.00 93.00 200 GLU A N 1
ATOM 1548 C CA . GLU A 1 200 ? 3.673 -3.145 20.969 1.00 93.00 200 GLU A CA 1
ATOM 1549 C C . GLU A 1 200 ? 2.203 -3.569 21.110 1.00 93.00 200 GLU A C 1
ATOM 1551 O O . GLU A 1 200 ? 1.367 -2.818 21.617 1.00 93.00 200 GLU A O 1
ATOM 1556 N N . ASN A 1 201 ? 1.859 -4.784 20.665 1.00 95.94 201 ASN A N 1
ATOM 1557 C CA . ASN A 1 201 ? 0.485 -5.276 20.578 1.00 95.94 201 ASN A CA 1
ATOM 1558 C C . ASN A 1 201 ? -0.432 -4.245 19.896 1.00 95.94 201 ASN A C 1
ATOM 1560 O O . ASN A 1 201 ? -1.491 -3.867 20.418 1.00 95.94 201 ASN A O 1
ATOM 1564 N N . ALA A 1 202 ? 0.023 -3.778 18.736 1.00 97.25 202 ALA A N 1
ATOM 1565 C CA . ALA A 1 202 ? -0.589 -2.711 17.972 1.00 97.25 202 ALA A CA 1
ATOM 1566 C C . ALA A 1 202 ? -0.821 -3.124 16.514 1.00 97.25 202 ALA A C 1
ATOM 1568 O O . ALA A 1 202 ? -0.197 -4.043 15.980 1.00 97.25 202 ALA A O 1
ATOM 1569 N N . ALA A 1 203 ? -1.748 -2.444 15.857 1.00 97.75 203 ALA A N 1
ATOM 1570 C CA . ALA A 1 203 ? -1.955 -2.560 14.427 1.00 97.75 203 ALA A CA 1
ATOM 1571 C C . ALA A 1 203 ? -2.402 -1.225 13.840 1.00 97.75 203 ALA A C 1
ATOM 1573 O O . ALA A 1 203 ? -3.021 -0.401 14.515 1.00 97.75 203 ALA A O 1
ATOM 1574 N N . ARG A 1 204 ? -2.132 -1.056 12.552 1.00 97.69 204 ARG A N 1
ATOM 1575 C CA . ARG A 1 204 ? -2.666 0.013 11.722 1.00 97.69 204 ARG A CA 1
ATOM 1576 C C . ARG A 1 204 ? -3.367 -0.595 10.512 1.00 97.69 204 ARG A C 1
ATOM 1578 O O . ARG A 1 204 ? -2.925 -1.607 9.970 1.00 97.69 204 ARG A O 1
ATOM 1585 N N . MET A 1 205 ? -4.487 0.000 10.122 1.00 97.88 205 MET A N 1
ATOM 1586 C CA . MET A 1 205 ? -5.295 -0.424 8.982 1.00 97.88 205 MET A CA 1
ATOM 1587 C C . MET A 1 205 ? -5.791 0.803 8.218 1.00 97.88 205 MET A C 1
ATOM 1589 O O . MET A 1 205 ? -6.739 1.455 8.651 1.00 97.88 205 MET A O 1
ATOM 1593 N N . CYS A 1 206 ? -5.165 1.095 7.078 1.00 97.69 206 CYS A N 1
ATOM 1594 C CA . CYS A 1 206 ? -5.576 2.152 6.148 1.00 97.69 206 CYS A CA 1
ATOM 1595 C C . CYS A 1 206 ? -6.076 1.514 4.849 1.00 97.69 206 CYS A C 1
ATOM 1597 O O . CYS A 1 206 ? -5.295 1.216 3.947 1.00 97.69 206 CYS A O 1
ATOM 1599 N N . HIS A 1 207 ? -7.369 1.207 4.795 1.00 96.81 207 HIS A N 1
ATOM 1600 C CA . HIS A 1 207 ? -7.912 0.348 3.744 1.00 96.81 207 HIS A CA 1
ATOM 1601 C C . HIS A 1 207 ? -8.452 1.132 2.553 1.00 96.81 207 HIS A C 1
ATOM 1603 O O . HIS A 1 207 ? -8.838 2.291 2.668 1.00 96.81 207 HIS A O 1
ATOM 1609 N N . HIS A 1 208 ? -8.518 0.460 1.410 1.00 97.25 208 HIS A N 1
ATOM 1610 C CA . HIS A 1 208 ? -9.134 0.944 0.186 1.00 97.25 208 HIS A CA 1
ATOM 1611 C C . HIS A 1 208 ? -9.914 -0.186 -0.483 1.00 97.25 208 HIS A C 1
ATOM 1613 O O . HIS A 1 208 ? -9.481 -0.803 -1.460 1.00 97.25 208 HIS A O 1
ATOM 1619 N N . ILE A 1 209 ? -11.080 -0.481 0.074 1.00 94.25 209 ILE A N 1
ATOM 1620 C CA . ILE A 1 209 ? -11.926 -1.579 -0.390 1.00 94.25 209 ILE A CA 1
ATOM 1621 C C . ILE A 1 209 ? -12.640 -1.182 -1.692 1.00 94.25 209 ILE A C 1
ATOM 1623 O O . ILE A 1 209 ? -13.128 -0.051 -1.802 1.00 94.25 209 ILE A O 1
ATOM 1627 N N . PRO A 1 210 ? -12.757 -2.092 -2.681 1.00 94.19 210 PRO A N 1
ATOM 1628 C CA . PRO A 1 210 ? -13.516 -1.825 -3.894 1.00 94.19 210 PRO A CA 1
ATOM 1629 C C . PRO A 1 210 ? -14.933 -1.342 -3.578 1.00 94.19 210 PRO A C 1
ATOM 1631 O O . PRO A 1 210 ? -15.662 -1.953 -2.793 1.00 94.19 210 PRO A O 1
ATOM 1634 N N . LYS A 1 211 ? -15.357 -0.250 -4.222 1.00 90.38 211 LYS A N 1
ATOM 1635 C CA . LYS A 1 211 ? -16.644 0.405 -3.932 1.00 90.38 211 LYS A CA 1
ATOM 1636 C C . LYS A 1 211 ? -17.850 -0.523 -4.104 1.00 90.38 211 LYS A C 1
ATOM 1638 O O . LYS A 1 211 ? -18.870 -0.301 -3.467 1.00 90.38 211 LYS A O 1
ATOM 1643 N N . GLN A 1 212 ? -17.732 -1.569 -4.915 1.00 92.88 212 GLN A N 1
ATOM 1644 C CA . GLN A 1 212 ? -18.782 -2.553 -5.179 1.00 92.88 212 GLN A CA 1
ATOM 1645 C C . GLN A 1 212 ? -18.906 -3.630 -4.088 1.00 92.88 212 GLN A C 1
ATOM 1647 O O . GLN A 1 212 ? -19.814 -4.451 -4.148 1.00 92.88 212 GLN A O 1
ATOM 1652 N N . TRP A 1 213 ? -17.986 -3.691 -3.121 1.00 95.62 213 TRP A N 1
ATOM 1653 C CA . TRP A 1 213 ? -18.039 -4.693 -2.060 1.00 95.62 213 TRP A CA 1
ATOM 1654 C C . TRP A 1 213 ? -18.938 -4.222 -0.925 1.00 95.62 213 TRP A C 1
ATOM 1656 O O . TRP A 1 213 ? -18.641 -3.234 -0.255 1.00 95.62 213 TRP A O 1
ATOM 1666 N N . ASP A 1 214 ? -20.001 -4.979 -0.668 1.00 97.19 214 ASP A N 1
ATOM 1667 C CA . ASP A 1 214 ? -20.910 -4.717 0.454 1.00 97.19 214 ASP A CA 1
ATOM 1668 C C . ASP A 1 214 ? -20.510 -5.472 1.721 1.00 97.19 214 ASP A C 1
ATOM 1670 O O . ASP A 1 214 ? -21.060 -5.248 2.800 1.00 97.19 214 ASP A O 1
ATOM 1674 N N . ARG A 1 215 ? -19.567 -6.414 1.604 1.00 97.88 215 ARG A N 1
ATOM 1675 C CA . ARG A 1 215 ? -19.071 -7.205 2.726 1.00 97.88 215 ARG A CA 1
ATOM 1676 C C . ARG A 1 215 ? -17.720 -7.842 2.443 1.00 97.88 215 ARG A C 1
ATOM 1678 O O . ARG A 1 215 ? -17.470 -8.289 1.329 1.00 97.88 215 ARG A O 1
ATOM 1685 N N . PHE A 1 216 ? -16.927 -7.998 3.493 1.00 97.25 216 PHE A N 1
ATOM 1686 C CA . PHE A 1 216 ? -15.839 -8.972 3.551 1.00 97.25 216 PHE A CA 1
ATOM 1687 C C . PHE A 1 216 ? -15.613 -9.414 4.999 1.00 97.25 216 PHE A C 1
ATOM 1689 O O . PHE A 1 216 ? -16.159 -8.829 5.942 1.00 97.25 216 PHE A O 1
ATOM 1696 N N . GLU A 1 217 ? -14.818 -10.464 5.158 1.00 98.06 217 GLU A N 1
ATOM 1697 C CA . GLU A 1 217 ? -14.332 -10.939 6.445 1.00 98.06 217 GLU A CA 1
ATOM 1698 C C . GLU A 1 217 ? -12.868 -11.355 6.295 1.00 98.06 217 GLU A C 1
ATOM 1700 O O . GLU A 1 217 ? -12.515 -12.080 5.365 1.00 98.06 217 GLU A O 1
ATOM 1705 N N . VAL A 1 218 ? -12.025 -10.877 7.206 1.00 97.56 218 VAL A N 1
ATOM 1706 C CA . VAL A 1 218 ? -10.629 -11.285 7.351 1.00 97.56 218 VAL A CA 1
ATOM 1707 C C . VAL A 1 218 ? -10.488 -11.905 8.730 1.00 97.56 218 VAL A C 1
ATOM 1709 O O . VAL A 1 218 ? -10.635 -11.237 9.754 1.00 97.56 218 VAL A O 1
ATOM 1712 N N . THR A 1 219 ? -10.226 -13.203 8.766 1.00 97.75 219 THR A N 1
ATOM 1713 C CA . THR A 1 219 ? -10.058 -13.952 10.012 1.00 97.75 219 THR A CA 1
ATOM 1714 C C . THR A 1 219 ? -8.608 -14.336 10.225 1.00 97.75 219 THR A C 1
ATOM 1716 O O . THR A 1 219 ? -7.867 -14.515 9.263 1.00 97.75 219 THR A O 1
ATOM 1719 N N . ASN A 1 220 ? -8.240 -14.570 11.483 1.00 96.94 220 ASN A N 1
ATOM 1720 C CA . ASN A 1 220 ? -6.926 -15.084 11.853 1.00 96.94 220 ASN A CA 1
ATOM 1721 C C . ASN A 1 220 ? -5.764 -14.128 11.515 1.00 96.94 220 ASN A C 1
ATOM 1723 O O . ASN A 1 220 ? -4.677 -14.572 11.153 1.00 96.94 220 ASN A O 1
ATOM 1727 N N . ILE A 1 221 ? -5.970 -12.813 11.659 1.00 96.81 221 ILE A N 1
ATOM 1728 C CA . ILE A 1 221 ? -4.863 -11.850 11.608 1.00 96.81 221 ILE A CA 1
ATOM 1729 C C . ILE A 1 221 ? -4.022 -12.054 12.869 1.00 96.81 221 ILE A C 1
ATOM 1731 O O . ILE A 1 221 ? -4.484 -11.794 13.983 1.00 96.81 221 ILE A O 1
ATOM 1735 N N . ARG A 1 222 ? -2.799 -12.556 12.697 1.00 96.19 222 ARG A N 1
ATOM 1736 C CA . ARG A 1 222 ? -1.879 -12.862 13.796 1.00 96.19 222 ARG A CA 1
ATOM 1737 C C . ARG A 1 222 ? -1.099 -11.615 14.204 1.00 96.19 222 ARG A C 1
ATOM 1739 O O . ARG A 1 222 ? -0.489 -10.965 13.362 1.00 96.19 222 ARG A O 1
ATOM 1746 N N . ILE A 1 223 ? -1.110 -11.313 15.501 1.00 96.19 223 ILE A N 1
ATOM 1747 C CA . ILE A 1 223 ? -0.326 -10.235 16.121 1.00 96.19 223 ILE A CA 1
ATOM 1748 C C . ILE A 1 223 ? 0.373 -10.855 17.333 1.00 96.19 223 ILE A C 1
ATOM 1750 O O . ILE A 1 223 ? -0.230 -11.010 18.396 1.00 96.19 223 ILE A O 1
ATOM 1754 N N . GLY A 1 224 ? 1.605 -11.327 17.127 1.00 93.44 224 GLY A N 1
ATOM 1755 C CA . GLY A 1 224 ? 2.289 -12.211 18.074 1.00 93.44 224 GLY A CA 1
ATOM 1756 C C . GLY A 1 224 ? 1.482 -13.491 18.333 1.00 93.44 224 GLY A C 1
ATOM 1757 O O . GLY A 1 224 ? 1.022 -14.162 17.402 1.00 93.44 224 GLY A O 1
ATOM 1758 N N . ASP A 1 225 ? 1.247 -13.798 19.608 1.00 94.31 225 ASP A N 1
ATOM 1759 C CA . ASP A 1 225 ? 0.426 -14.942 20.028 1.00 94.31 225 ASP A CA 1
ATOM 1760 C C . ASP A 1 225 ? -1.086 -14.703 19.896 1.00 94.31 225 ASP A C 1
ATOM 1762 O O . ASP A 1 225 ? -1.885 -15.643 19.987 1.00 94.31 225 ASP A O 1
ATOM 1766 N N . ASN A 1 226 ? -1.489 -13.457 19.656 1.00 97.12 226 ASN A N 1
ATOM 1767 C CA . ASN A 1 226 ? -2.877 -13.029 19.669 1.00 97.12 226 ASN A CA 1
ATOM 1768 C C . ASN A 1 226 ? -3.508 -13.082 18.270 1.00 97.12 226 ASN A C 1
ATOM 1770 O O . ASN A 1 226 ? -2.852 -13.315 17.250 1.00 97.12 226 ASN A O 1
ATOM 1774 N N . THR A 1 227 ? -4.824 -12.891 18.206 1.00 98.12 227 THR A N 1
ATOM 1775 C CA . THR A 1 227 ? -5.578 -12.940 16.948 1.00 98.12 227 THR A CA 1
ATOM 1776 C C . THR A 1 227 ? -6.642 -11.861 16.865 1.00 98.12 227 THR A C 1
ATOM 1778 O O . THR A 1 227 ? -7.418 -11.657 17.800 1.00 98.12 227 THR A O 1
ATOM 1781 N N . LEU A 1 228 ? -6.713 -11.220 15.703 1.00 98.50 228 LEU A N 1
ATOM 1782 C CA . LEU A 1 228 ? -7.734 -10.259 15.326 1.00 98.50 228 LEU A CA 1
ATOM 1783 C C . LEU A 1 228 ? -8.557 -10.805 14.151 1.00 98.50 228 LEU A C 1
ATOM 1785 O O . LEU A 1 228 ? -8.010 -11.297 13.166 1.00 98.50 228 LEU A O 1
ATOM 1789 N N . ASN A 1 229 ? -9.878 -10.684 14.246 1.00 98.56 229 ASN A N 1
ATOM 1790 C CA . ASN A 1 229 ? -10.780 -10.849 13.110 1.00 98.56 229 ASN A CA 1
ATOM 1791 C C . ASN A 1 229 ? -11.424 -9.503 12.788 1.00 98.56 229 ASN A C 1
ATOM 1793 O O . ASN A 1 229 ? -11.782 -8.752 13.701 1.00 98.56 229 ASN A O 1
ATOM 1797 N N . TRP A 1 230 ? -11.608 -9.238 11.503 1.00 98.25 230 TRP A N 1
ATOM 1798 C CA . TRP A 1 230 ? -12.180 -8.013 10.978 1.00 98.25 230 TRP A CA 1
ATOM 1799 C C . TRP A 1 230 ? -13.312 -8.338 10.007 1.00 98.25 230 TRP A C 1
ATOM 1801 O O . TRP A 1 230 ? -13.115 -9.006 8.996 1.00 98.25 230 TRP A O 1
ATOM 1811 N N . GLU A 1 231 ? -14.509 -7.855 10.313 1.00 98.62 231 GLU A N 1
ATOM 1812 C CA . GLU A 1 231 ? -15.674 -7.952 9.443 1.00 98.62 231 GLU A CA 1
ATOM 1813 C C . GLU A 1 231 ? -16.079 -6.553 8.971 1.00 98.62 231 GLU A C 1
ATOM 1815 O O . GLU A 1 231 ? -16.087 -5.597 9.753 1.00 98.62 231 GLU A O 1
ATOM 1820 N N . TYR A 1 232 ? -16.483 -6.454 7.709 1.00 98.50 232 TYR A N 1
ATOM 1821 C CA . TYR A 1 232 ? -17.039 -5.244 7.114 1.00 98.50 232 TYR A CA 1
ATOM 1822 C C . TYR A 1 232 ? -18.411 -5.520 6.508 1.00 98.50 232 TYR A C 1
ATOM 1824 O O . TYR A 1 232 ? -18.673 -6.598 5.948 1.00 98.50 232 TYR A O 1
ATOM 1832 N N . ARG A 1 233 ? -19.295 -4.532 6.626 1.00 98.12 233 ARG A N 1
ATOM 1833 C CA . ARG A 1 233 ? -20.597 -4.462 5.964 1.00 98.12 233 ARG A CA 1
ATOM 1834 C C . ARG A 1 233 ? -20.837 -3.030 5.491 1.00 98.12 233 ARG A C 1
ATOM 1836 O O . ARG A 1 233 ? -20.592 -2.097 6.251 1.00 98.12 233 ARG A O 1
ATOM 1843 N N . LYS A 1 234 ? -21.374 -2.872 4.286 1.00 96.00 234 LYS A N 1
ATOM 1844 C CA . LYS A 1 234 ? -21.801 -1.587 3.732 1.00 96.00 234 LYS A CA 1
ATOM 1845 C C . LYS A 1 234 ? -23.246 -1.645 3.260 1.00 96.00 234 LYS A C 1
ATOM 1847 O O . LYS A 1 234 ? -23.710 -2.648 2.726 1.00 96.00 234 LYS A O 1
ATOM 1852 N N . THR A 1 235 ? -23.930 -0.531 3.460 1.00 95.25 235 THR A N 1
ATOM 1853 C CA . THR A 1 235 ? -25.203 -0.158 2.845 1.00 95.25 235 THR A CA 1
ATOM 1854 C C . THR A 1 235 ? -25.046 1.241 2.230 1.00 95.25 235 THR A C 1
ATOM 1856 O O . THR A 1 235 ? -24.039 1.900 2.496 1.00 95.25 235 THR A O 1
ATOM 1859 N N . PRO A 1 236 ? -26.016 1.750 1.452 1.00 91.00 236 PRO A N 1
ATOM 1860 C CA . PRO A 1 236 ? -25.917 3.094 0.877 1.00 91.00 236 PRO A CA 1
ATOM 1861 C C . PRO A 1 236 ? -25.725 4.234 1.892 1.00 91.00 236 PRO A C 1
ATOM 1863 O O . PRO A 1 236 ? -25.173 5.265 1.529 1.00 91.00 236 PRO A O 1
ATOM 1866 N N . SER A 1 237 ? -26.169 4.066 3.143 1.00 93.19 237 SER A N 1
ATOM 1867 C CA . SER A 1 237 ? -26.120 5.105 4.185 1.00 93.19 237 SER A CA 1
ATOM 1868 C C . SER A 1 237 ? -25.212 4.763 5.368 1.00 93.19 237 SER A C 1
ATOM 1870 O O . SER A 1 237 ? -25.105 5.552 6.302 1.00 93.19 237 SER A O 1
ATOM 1872 N N . GLU A 1 238 ? -24.600 3.579 5.387 1.00 95.69 238 GLU A N 1
ATOM 1873 C CA . GLU A 1 238 ? -23.837 3.096 6.542 1.00 95.69 238 GLU A CA 1
ATOM 1874 C C . GLU A 1 238 ? -22.687 2.190 6.104 1.00 95.69 238 GLU A C 1
ATOM 1876 O O . GLU A 1 238 ? -22.897 1.221 5.373 1.00 95.69 238 GLU A O 1
ATOM 1881 N N . GLU A 1 239 ? -21.502 2.435 6.653 1.00 97.38 239 GLU A N 1
ATOM 1882 C CA . GLU A 1 239 ? -20.407 1.474 6.701 1.00 97.38 239 GLU A CA 1
ATOM 1883 C C . GLU A 1 239 ? -20.148 1.027 8.135 1.00 97.38 239 GLU A C 1
ATOM 1885 O O . GLU A 1 239 ? -20.031 1.836 9.059 1.00 97.38 239 GLU A O 1
ATOM 1890 N N . ARG A 1 240 ? -20.026 -0.285 8.326 1.00 98.31 240 ARG A N 1
ATOM 1891 C CA . ARG A 1 240 ? -19.862 -0.911 9.631 1.00 98.31 240 ARG A CA 1
ATOM 1892 C C . ARG A 1 240 ? -18.669 -1.846 9.630 1.00 98.31 240 ARG A C 1
ATOM 1894 O O . ARG A 1 240 ? -18.581 -2.768 8.821 1.00 98.31 240 ARG A O 1
ATOM 1901 N N . TYR A 1 241 ? -17.816 -1.657 10.623 1.00 98.56 241 TYR A N 1
ATOM 1902 C CA . TYR A 1 241 ? -16.619 -2.441 10.862 1.00 98.56 241 TYR A CA 1
ATOM 1903 C C . TYR A 1 241 ? -16.713 -3.089 12.239 1.00 98.56 241 TYR A C 1
ATOM 1905 O O . TYR A 1 241 ? -17.006 -2.428 13.240 1.00 98.56 241 TYR A O 1
ATOM 1913 N N . ARG A 1 242 ? -16.468 -4.394 12.298 1.00 98.75 242 ARG A N 1
ATOM 1914 C CA . ARG A 1 242 ? -16.429 -5.162 13.539 1.00 98.75 242 ARG A CA 1
ATOM 1915 C C . ARG A 1 242 ? -15.063 -5.797 13.697 1.00 98.75 242 ARG A C 1
ATOM 1917 O O . ARG A 1 242 ? -14.630 -6.571 12.853 1.00 98.75 242 ARG A O 1
ATOM 1924 N N . PHE A 1 243 ? -14.434 -5.518 14.827 1.00 98.69 243 PHE A N 1
ATOM 1925 C CA . PHE A 1 243 ? -13.150 -6.083 15.206 1.00 98.69 243 PHE A CA 1
ATOM 1926 C C . PHE A 1 243 ? -13.348 -7.012 16.394 1.00 98.69 243 PHE A C 1
ATOM 1928 O O . PHE A 1 243 ? -13.880 -6.589 17.422 1.00 98.69 243 PHE A O 1
ATOM 1935 N N . LYS A 1 244 ? -12.925 -8.271 16.274 1.00 98.75 244 LYS A N 1
ATOM 1936 C CA . LYS A 1 244 ? -12.921 -9.247 17.370 1.00 98.75 244 LYS A CA 1
ATOM 1937 C C . LYS A 1 244 ? -11.483 -9.594 17.729 1.00 98.75 244 LYS A C 1
ATOM 1939 O O . LYS A 1 244 ? -10.777 -10.212 16.941 1.00 98.75 244 LYS A O 1
ATOM 1944 N N . TRP A 1 245 ? -11.085 -9.221 18.935 1.00 98.44 245 TRP A N 1
ATOM 1945 C CA . TRP A 1 245 ? -9.758 -9.440 19.489 1.00 98.44 245 TRP A CA 1
ATOM 1946 C C . TRP A 1 245 ? -9.736 -10.636 20.440 1.00 98.44 245 TRP A C 1
ATOM 1948 O O . TRP A 1 245 ? -10.587 -10.757 21.325 1.00 98.44 245 TRP A O 1
ATOM 1958 N N . THR A 1 246 ? -8.735 -11.496 20.267 1.00 98.38 246 THR A N 1
ATOM 1959 C CA . THR A 1 246 ? -8.417 -12.621 21.148 1.00 98.38 246 THR A CA 1
ATOM 1960 C C . THR A 1 246 ? -6.954 -12.512 21.558 1.00 98.38 246 THR A C 1
ATOM 1962 O O . THR A 1 246 ? -6.066 -12.939 20.825 1.00 98.38 246 THR A O 1
ATOM 1965 N N . GLY A 1 247 ? -6.705 -11.926 22.727 1.00 95.38 247 GLY A N 1
ATOM 1966 C CA . GLY A 1 247 ? -5.364 -11.764 23.278 1.00 95.38 247 GLY A CA 1
ATOM 1967 C C . GLY A 1 247 ? -5.387 -11.406 24.760 1.00 95.38 247 GLY A C 1
ATOM 1968 O O . GLY A 1 247 ? -6.440 -11.066 25.304 1.00 95.38 247 GLY A O 1
ATOM 1969 N N . LYS A 1 248 ? -4.229 -11.511 25.422 1.00 92.69 248 LYS A N 1
ATOM 1970 C CA . LYS A 1 248 ? -4.095 -11.210 26.863 1.00 92.69 248 LYS A CA 1
ATOM 1971 C C . LYS A 1 248 ? -4.207 -9.711 27.146 1.00 92.69 248 LYS A C 1
ATOM 1973 O O . LYS A 1 248 ? -4.951 -9.304 28.035 1.00 92.69 248 LYS A O 1
ATOM 1978 N N . ASN A 1 249 ? -3.485 -8.909 26.365 1.00 95.75 249 ASN A N 1
ATOM 1979 C CA . ASN A 1 249 ? -3.454 -7.456 26.487 1.00 95.75 249 ASN A CA 1
ATOM 1980 C C . ASN A 1 249 ? -4.402 -6.810 25.470 1.00 95.75 249 ASN A C 1
ATOM 1982 O O . ASN A 1 249 ? -4.654 -7.401 24.415 1.00 95.75 249 ASN A O 1
ATOM 1986 N N . PRO A 1 250 ? -4.947 -5.617 25.756 1.00 97.44 250 PRO A N 1
ATOM 1987 C CA . PRO A 1 250 ? -5.757 -4.895 24.786 1.00 97.44 250 PRO A CA 1
ATOM 1988 C C . PRO A 1 250 ? -4.944 -4.515 23.540 1.00 97.44 250 PRO A C 1
ATOM 1990 O O . PRO A 1 250 ? -3.798 -4.094 23.671 1.00 97.44 250 PRO A O 1
ATOM 1993 N N . LEU A 1 251 ? -5.540 -4.648 22.354 1.00 98.44 251 LEU A N 1
ATOM 1994 C CA . LEU A 1 251 ? -4.938 -4.227 21.084 1.00 98.44 251 LEU A CA 1
ATOM 1995 C C . LEU A 1 251 ? -5.088 -2.712 20.899 1.00 98.44 251 LEU A C 1
ATOM 1997 O O . LEU A 1 251 ? -6.210 -2.202 20.981 1.00 98.44 251 LEU A O 1
ATOM 2001 N N . SER A 1 252 ? -3.991 -2.020 20.589 1.00 98.44 252 SER A N 1
ATOM 2002 C CA . SER A 1 252 ? -4.027 -0.648 20.068 1.00 98.44 252 SER A CA 1
ATOM 2003 C C . SER A 1 252 ? -4.228 -0.687 18.551 1.00 98.44 252 SER A C 1
ATOM 2005 O O . SER A 1 252 ? -3.392 -1.237 17.842 1.00 98.44 252 SER A O 1
ATOM 2007 N N . LEU A 1 253 ? -5.341 -0.165 18.037 1.00 98.62 253 LEU A N 1
ATOM 2008 C CA . LEU A 1 253 ? -5.636 -0.155 16.601 1.00 98.62 253 LEU A CA 1
ATOM 2009 C C . LEU A 1 253 ? -5.811 1.279 16.096 1.00 98.62 253 LEU A C 1
ATOM 2011 O O . LEU A 1 253 ? -6.741 1.972 16.512 1.00 98.62 253 LEU A O 1
ATOM 2015 N N . GLU A 1 254 ? -4.950 1.687 15.167 1.00 98.50 254 GLU A N 1
ATOM 2016 C CA . GLU A 1 254 ? -5.135 2.868 14.322 1.00 98.50 254 GLU A CA 1
ATOM 2017 C C . GLU A 1 254 ? -5.898 2.455 13.059 1.00 98.50 254 GLU A C 1
ATOM 2019 O O . GLU A 1 254 ? -5.408 1.689 12.229 1.00 98.50 254 GLU A O 1
ATOM 2024 N N . PHE A 1 255 ? -7.139 2.911 12.939 1.00 98.56 255 PHE A N 1
ATOM 2025 C CA . PHE A 1 255 ? -8.032 2.557 11.846 1.00 98.56 255 PHE A CA 1
ATOM 2026 C C . PHE A 1 255 ? -8.347 3.790 10.999 1.00 98.56 255 PHE A C 1
ATOM 2028 O O . PHE A 1 255 ? -8.893 4.774 11.502 1.00 98.56 255 PHE A O 1
ATOM 2035 N N . GLU A 1 256 ? -8.018 3.712 9.712 1.00 98.06 256 GLU A N 1
ATOM 2036 C CA . GLU A 1 256 ? -8.106 4.813 8.755 1.00 98.06 256 GLU A CA 1
ATOM 2037 C C . GLU A 1 256 ? -8.968 4.449 7.532 1.00 98.06 256 GLU A C 1
ATOM 2039 O O . GLU A 1 256 ? -8.439 4.258 6.433 1.00 98.06 256 GLU A O 1
ATOM 2044 N N . PRO A 1 257 ? -10.299 4.307 7.682 1.00 97.06 257 PRO A N 1
ATOM 2045 C CA . PRO A 1 257 ? -11.186 4.082 6.546 1.00 97.06 257 PRO A CA 1
ATOM 2046 C C . PRO A 1 257 ? -11.304 5.352 5.676 1.00 97.06 257 PRO A C 1
ATOM 2048 O O . PRO A 1 257 ? -11.301 6.464 6.221 1.00 97.06 257 PRO A O 1
ATOM 2051 N N . PRO A 1 258 ? -11.448 5.212 4.346 1.00 95.44 258 PRO A N 1
ATOM 2052 C CA . PRO A 1 258 ? -11.652 6.343 3.454 1.00 95.44 258 PRO A CA 1
ATOM 2053 C C . PRO A 1 258 ? -13.045 6.946 3.679 1.00 95.44 258 PRO A C 1
ATOM 2055 O O . PRO A 1 258 ? -14.009 6.234 3.963 1.00 95.44 258 PRO A O 1
ATOM 2058 N N . ILE A 1 259 ? -13.156 8.263 3.534 1.00 94.50 259 ILE A N 1
ATOM 2059 C CA . ILE A 1 259 ? -14.400 9.030 3.673 1.00 94.50 259 ILE A CA 1
ATOM 2060 C C . ILE A 1 259 ? -14.554 10.000 2.492 1.00 94.50 259 ILE A C 1
ATOM 2062 O O . ILE A 1 259 ? -13.555 10.362 1.866 1.00 94.50 259 ILE A O 1
ATOM 2066 N N . PRO A 1 260 ? -15.783 10.431 2.151 1.00 90.50 260 PRO A N 1
ATOM 2067 C CA . PRO A 1 260 ? -15.970 11.511 1.188 1.00 90.50 260 PRO A CA 1
ATOM 2068 C C . PRO A 1 260 ? -15.339 12.816 1.695 1.00 90.50 260 PRO A C 1
ATOM 2070 O O . PRO A 1 260 ? -15.238 13.040 2.901 1.00 90.50 260 PRO A O 1
ATOM 2073 N N . ASP A 1 261 ? -14.973 13.703 0.766 1.00 84.38 261 ASP A N 1
ATOM 2074 C CA . ASP A 1 261 ? -14.441 15.032 1.102 1.00 84.38 261 ASP A CA 1
ATOM 2075 C C . ASP A 1 261 ? -15.470 15.906 1.845 1.00 84.38 261 ASP A C 1
ATOM 2077 O O . ASP A 1 261 ? -15.101 16.779 2.625 1.00 84.38 261 ASP A O 1
ATOM 2081 N N . GLU A 1 262 ? -16.764 15.636 1.662 1.00 84.31 262 GLU A N 1
ATOM 2082 C CA . GLU A 1 262 ? -17.881 16.261 2.382 1.00 84.31 262 GLU A CA 1
ATOM 2083 C C . GLU A 1 262 ? -18.061 15.638 3.781 1.00 84.31 262 GLU A C 1
ATOM 2085 O O . GLU A 1 262 ? -19.131 15.136 4.132 1.00 84.31 262 GLU A O 1
ATOM 2090 N N . PHE A 1 263 ? -17.001 15.626 4.593 1.00 80.75 263 PHE A N 1
ATOM 2091 C CA . PHE A 1 263 ? -16.974 14.907 5.873 1.00 80.75 263 PHE A CA 1
ATOM 2092 C C . PHE A 1 263 ? -17.972 15.436 6.920 1.00 80.75 263 PHE A C 1
ATOM 2094 O O . PHE A 1 263 ? -18.316 14.697 7.840 1.00 80.75 263 PHE A O 1
ATOM 2101 N N . ASP A 1 264 ? -18.510 16.652 6.763 1.00 82.38 264 ASP A N 1
ATOM 2102 C CA . ASP A 1 264 ? -19.610 17.179 7.595 1.00 82.38 264 ASP A CA 1
ATOM 2103 C C . ASP A 1 264 ? -20.888 16.321 7.504 1.00 82.38 264 ASP A C 1
ATOM 2105 O O . ASP A 1 264 ? -21.760 16.385 8.373 1.00 82.38 264 ASP A O 1
ATOM 2109 N N . LYS A 1 265 ? -20.992 15.483 6.466 1.00 86.25 265 LYS A N 1
ATOM 2110 C CA . LYS A 1 265 ? -22.071 14.509 6.264 1.00 86.25 265 LYS A CA 1
ATOM 2111 C C . LYS A 1 265 ? -21.766 13.121 6.834 1.00 86.25 265 LYS A C 1
ATOM 2113 O O . LYS A 1 265 ? -22.504 12.170 6.575 1.00 86.25 265 LYS A O 1
ATOM 2118 N N . VAL A 1 266 ? -20.672 12.970 7.582 1.00 94.38 266 VAL A N 1
ATOM 2119 C CA . VAL A 1 266 ? -20.230 11.680 8.119 1.00 94.38 266 VAL A CA 1
ATOM 2120 C C . VAL A 1 266 ? -20.329 11.676 9.640 1.00 94.38 266 VAL A C 1
ATOM 2122 O O . VAL A 1 266 ? -19.652 12.417 10.349 1.00 94.38 266 VAL A O 1
ATOM 2125 N N . GLU A 1 267 ? -21.161 10.783 10.168 1.00 96.19 267 GLU A N 1
ATOM 2126 C CA . GLU A 1 267 ? -21.335 10.581 11.602 1.00 96.19 267 GLU A CA 1
ATOM 2127 C C . GLU A 1 267 ? -20.540 9.345 12.063 1.00 96.19 267 GLU A C 1
ATOM 2129 O O . GLU A 1 267 ? -20.850 8.218 11.672 1.00 96.19 267 GLU A O 1
ATOM 2134 N N . LEU A 1 268 ? -19.543 9.536 12.937 1.00 97.75 268 LEU A N 1
ATOM 2135 C CA . LEU A 1 268 ? -18.752 8.444 13.518 1.00 97.75 268 LEU A CA 1
ATOM 2136 C C . LEU A 1 268 ? -19.327 7.953 14.855 1.00 97.75 268 LEU A C 1
ATOM 2138 O O . LEU A 1 268 ? -19.387 8.695 15.840 1.00 97.75 268 LEU A O 1
ATOM 2142 N N . LYS A 1 269 ? -19.608 6.649 14.941 1.00 98.25 269 LYS A N 1
ATOM 2143 C CA . LYS A 1 269 ? -19.931 5.945 16.192 1.00 98.25 269 LYS A CA 1
ATOM 2144 C C . LYS A 1 269 ? -18.916 4.850 16.489 1.00 98.25 269 LYS A C 1
ATOM 2146 O O . LYS A 1 269 ? -18.609 4.020 15.640 1.00 98.25 269 LYS A O 1
ATOM 2151 N N . VAL A 1 270 ? -18.459 4.793 17.740 1.00 98.38 270 VAL A N 1
ATOM 2152 C CA . VAL A 1 270 ? -17.627 3.699 18.263 1.00 98.38 270 VAL A CA 1
ATOM 2153 C C . VAL A 1 270 ? -18.365 3.025 19.412 1.00 98.38 270 VAL A C 1
ATOM 2155 O O . VAL A 1 270 ? -18.697 3.664 20.413 1.00 98.38 270 VAL A O 1
ATOM 2158 N N . ASN A 1 271 ? -18.637 1.727 19.278 1.00 97.81 271 ASN A N 1
ATOM 2159 C CA . ASN A 1 271 ? -19.446 0.937 20.213 1.00 97.81 271 ASN A CA 1
ATOM 2160 C C . ASN A 1 271 ? -20.810 1.589 20.507 1.00 97.81 271 ASN A C 1
ATOM 2162 O O . ASN A 1 271 ? -21.242 1.665 21.657 1.00 97.81 271 ASN A O 1
ATOM 2166 N N . GLY A 1 272 ? -21.457 2.117 19.461 1.00 96.56 272 GLY A N 1
ATOM 2167 C CA . GLY A 1 272 ? -22.760 2.787 19.536 1.00 96.56 272 GLY A CA 1
ATOM 2168 C C . GLY A 1 272 ? -22.735 4.204 20.120 1.00 96.56 272 GLY A C 1
ATOM 2169 O O . GLY A 1 272 ? -23.773 4.857 20.148 1.00 96.56 272 GLY A O 1
ATOM 2170 N N . LYS A 1 273 ? -21.578 4.705 20.570 1.00 97.31 273 LYS A N 1
ATOM 2171 C CA . LYS A 1 273 ? -21.433 6.066 21.101 1.00 97.31 273 LYS A CA 1
ATOM 2172 C C . LYS A 1 273 ? -20.865 6.995 20.041 1.00 97.31 273 LYS A C 1
ATOM 2174 O O . LYS A 1 273 ? -19.840 6.674 19.440 1.00 97.31 273 LYS A O 1
ATOM 2179 N N . GLN A 1 274 ? -21.499 8.151 19.874 1.00 97.06 274 GLN A N 1
ATOM 2180 C CA . GLN A 1 274 ? -21.016 9.204 18.990 1.00 97.06 274 GLN A CA 1
ATOM 2181 C C . GLN A 1 274 ? -19.610 9.662 19.387 1.00 97.06 274 GLN A C 1
ATOM 2183 O O . GLN A 1 274 ? -19.312 9.817 20.576 1.00 97.06 274 GLN A O 1
ATOM 2188 N N . ARG A 1 275 ? -18.744 9.875 18.395 1.00 96.44 275 ARG A N 1
ATOM 2189 C CA . ARG A 1 275 ? -17.387 10.405 18.561 1.00 96.44 275 ARG A CA 1
ATOM 2190 C C . ARG A 1 275 ? -17.139 11.549 17.585 1.00 96.44 275 ARG A C 1
ATOM 2192 O O . ARG A 1 275 ? -17.796 11.654 16.555 1.00 96.44 275 ARG A O 1
ATOM 2199 N N . TYR A 1 276 ? -16.181 12.401 17.937 1.00 94.31 276 TYR A N 1
ATOM 2200 C CA . TYR A 1 276 ? -15.650 13.395 17.014 1.00 94.31 276 TYR A CA 1
ATOM 2201 C C . TYR A 1 276 ? -14.939 12.689 15.853 1.00 94.31 276 TYR A C 1
ATOM 2203 O O . TYR A 1 276 ? -14.177 11.747 16.087 1.00 94.31 276 TYR A O 1
ATOM 2211 N N . LEU A 1 277 ? -15.202 13.138 14.627 1.00 95.00 277 LEU A N 1
ATOM 2212 C CA . LEU A 1 277 ? -14.562 12.634 13.419 1.00 95.00 277 LEU A CA 1
ATOM 2213 C C . LEU A 1 277 ? -13.295 13.452 13.149 1.00 95.00 277 LEU A C 1
ATOM 2215 O O . LEU A 1 277 ? -13.360 14.541 12.588 1.00 95.00 277 LEU A O 1
ATOM 2219 N N . ALA A 1 278 ? -12.144 12.929 13.569 1.00 95.75 278 ALA A N 1
ATOM 2220 C CA . ALA A 1 278 ? -10.857 13.439 13.110 1.00 95.75 278 ALA A CA 1
ATOM 2221 C C . ALA A 1 278 ? -10.576 12.911 11.698 1.00 95.75 278 ALA A C 1
ATOM 2223 O O . ALA A 1 278 ? -10.922 11.768 11.389 1.00 95.75 278 ALA A O 1
ATOM 2224 N N . THR A 1 279 ? -9.934 13.720 10.857 1.00 95.38 279 THR A N 1
ATOM 2225 C CA . THR A 1 279 ? -9.665 13.373 9.457 1.00 95.38 279 THR A CA 1
ATOM 2226 C C . THR A 1 279 ? -8.216 13.637 9.079 1.00 95.38 279 THR A C 1
ATOM 2228 O O . THR A 1 279 ? -7.590 14.562 9.598 1.00 95.38 279 THR A O 1
ATOM 2231 N N . LYS A 1 280 ? -7.703 12.874 8.117 1.00 95.12 280 LYS A N 1
ATOM 2232 C CA . LYS A 1 280 ? -6.394 13.081 7.495 1.00 95.12 280 LYS A CA 1
ATOM 2233 C C . LYS A 1 280 ? -6.532 13.025 5.979 1.00 95.12 280 LYS A C 1
ATOM 2235 O O . LYS A 1 280 ? -7.283 12.204 5.457 1.00 95.12 280 LYS A O 1
ATOM 2240 N N . LYS A 1 281 ? -5.816 13.908 5.282 1.00 94.44 281 LYS A N 1
ATOM 2241 C CA . LYS A 1 281 ? -5.837 14.005 3.821 1.00 94.44 281 LYS A CA 1
ATOM 2242 C C . LYS A 1 281 ? -4.507 13.537 3.239 1.00 94.44 281 LYS A C 1
ATOM 2244 O O . LYS A 1 281 ? -3.451 13.945 3.714 1.00 94.44 281 LYS A O 1
ATOM 2249 N N . TYR A 1 282 ? -4.590 12.705 2.210 1.00 94.19 282 TYR A N 1
ATOM 2250 C CA . TYR A 1 282 ? -3.481 12.125 1.463 1.00 94.19 282 TYR A CA 1
ATOM 2251 C C . TYR A 1 282 ? -3.665 12.479 -0.017 1.00 94.19 282 TYR A C 1
ATOM 2253 O O . TYR A 1 282 ? -4.403 11.816 -0.749 1.00 94.19 282 TYR A O 1
ATOM 2261 N N . GLY A 1 283 ? -3.073 13.595 -0.450 1.00 90.75 283 GLY A N 1
ATOM 2262 C CA . GLY A 1 283 ? -3.338 14.163 -1.774 1.00 90.75 283 GLY A CA 1
ATOM 2263 C C . GLY A 1 283 ? -4.832 14.455 -1.969 1.00 90.75 283 GLY A C 1
ATOM 2264 O O . GLY A 1 283 ? -5.391 15.343 -1.324 1.00 90.75 283 GLY A O 1
ATOM 2265 N N . ARG A 1 284 ? -5.494 13.689 -2.845 1.00 90.00 284 ARG A N 1
ATOM 2266 C CA . ARG A 1 284 ? -6.939 13.789 -3.139 1.00 90.00 284 ARG A CA 1
ATOM 2267 C C . ARG A 1 284 ? -7.819 12.809 -2.346 1.00 90.00 284 ARG A C 1
ATOM 2269 O O . ARG A 1 284 ? -9.015 12.746 -2.598 1.00 90.00 284 ARG A O 1
ATOM 2276 N N . CYS A 1 285 ? -7.250 12.036 -1.423 1.00 94.75 285 CYS A N 1
ATOM 2277 C CA . CYS A 1 285 ? -7.972 11.026 -0.654 1.00 94.75 285 CYS A CA 1
ATOM 2278 C C . CYS A 1 285 ? -8.114 11.441 0.817 1.00 94.75 285 CYS A C 1
ATOM 2280 O O . CYS A 1 285 ? -7.121 11.764 1.470 1.00 94.75 285 CYS A O 1
ATOM 2282 N N . SER A 1 286 ? -9.338 11.426 1.342 1.00 95.69 286 SER A N 1
ATOM 2283 C CA . SER A 1 286 ? -9.644 11.787 2.729 1.00 95.69 286 SER A CA 1
ATOM 2284 C C . SER A 1 286 ? -9.963 10.537 3.548 1.00 95.69 286 SER A C 1
ATOM 2286 O O . SER A 1 286 ? -10.697 9.660 3.097 1.00 95.69 286 SER A O 1
ATOM 2288 N N . HIS A 1 287 ? -9.412 10.444 4.757 1.00 97.31 287 HIS A N 1
ATOM 2289 C CA . HIS A 1 287 ? -9.590 9.311 5.667 1.00 97.31 287 HIS A CA 1
ATOM 2290 C C . HIS A 1 287 ? -10.055 9.786 7.041 1.00 97.31 287 HIS A C 1
ATOM 2292 O O . HIS A 1 287 ? -9.621 10.835 7.523 1.00 97.31 287 HIS A O 1
ATOM 2298 N N . ALA A 1 288 ? -10.907 8.996 7.694 1.00 97.19 288 ALA A N 1
ATOM 2299 C CA . ALA A 1 288 ? -11.167 9.153 9.122 1.00 97.19 288 ALA A CA 1
ATOM 2300 C C . ALA A 1 288 ? -9.949 8.667 9.915 1.00 97.19 288 ALA A C 1
ATOM 2302 O O . ALA A 1 288 ? -9.320 7.698 9.517 1.00 97.19 288 ALA A O 1
ATOM 2303 N N . LEU A 1 289 ? -9.641 9.282 11.053 1.00 97.44 289 LEU A N 1
ATOM 2304 C CA . LEU A 1 289 ? -8.573 8.839 11.949 1.00 97.44 289 LEU A CA 1
ATOM 2305 C C . LEU A 1 289 ? -9.183 8.324 13.255 1.00 97.44 289 LEU A C 1
ATOM 2307 O O . LEU A 1 289 ? -9.681 9.102 14.072 1.00 97.44 289 LEU A O 1
ATOM 2311 N N . ILE A 1 290 ? -9.185 7.002 13.439 1.00 98.44 290 ILE A N 1
ATOM 2312 C CA . ILE A 1 290 ? -9.905 6.337 14.528 1.00 98.44 290 ILE A CA 1
ATOM 2313 C C . ILE A 1 290 ? -8.932 5.494 15.351 1.00 98.44 290 ILE A C 1
ATOM 2315 O O . ILE A 1 290 ? -8.440 4.469 14.894 1.00 98.44 290 ILE A O 1
ATOM 2319 N N . PHE A 1 291 ? -8.720 5.883 16.607 1.00 98.19 291 PHE A N 1
ATOM 2320 C CA . PHE A 1 291 ? -7.904 5.118 17.550 1.00 98.19 291 PHE A CA 1
ATOM 2321 C C . PHE A 1 291 ? -8.785 4.265 18.461 1.00 98.19 291 PHE A C 1
ATOM 2323 O O . PHE A 1 291 ? -9.662 4.773 19.169 1.00 98.19 291 PHE A O 1
ATOM 2330 N N . LEU A 1 292 ? -8.552 2.955 18.457 1.00 98.38 292 LEU A N 1
ATOM 2331 C CA 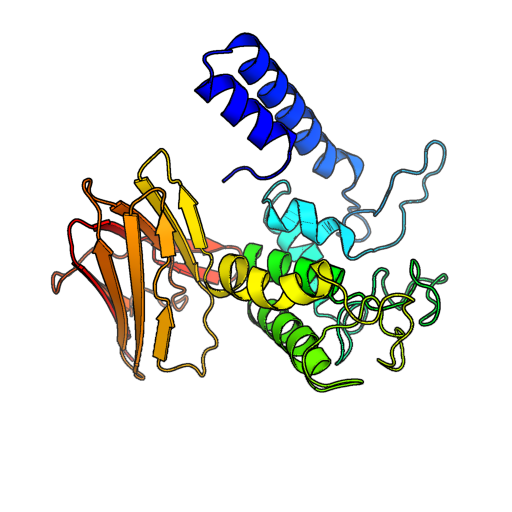. LEU A 1 292 ? -9.291 1.983 19.251 1.00 98.38 292 LEU A CA 1
ATOM 2332 C C . LEU A 1 292 ? -8.358 1.266 20.224 1.00 98.38 292 LEU A C 1
ATOM 2334 O O . LEU A 1 292 ? -7.258 0.858 19.875 1.00 98.38 292 LEU A O 1
ATOM 2338 N N . ASN A 1 293 ? -8.854 1.040 21.437 1.00 98.06 293 ASN A N 1
ATOM 2339 C CA . ASN A 1 293 ? -8.237 0.142 22.404 1.00 98.06 293 ASN A CA 1
ATOM 2340 C C . ASN A 1 293 ? -9.182 -1.054 22.611 1.00 98.06 293 ASN A C 1
ATOM 2342 O O . ASN A 1 293 ? -10.227 -0.939 23.261 1.00 98.06 293 ASN A O 1
ATOM 2346 N N . ILE A 1 294 ? -8.869 -2.184 21.977 1.00 98.25 294 ILE A N 1
ATOM 2347 C CA . ILE A 1 294 ? -9.789 -3.313 21.814 1.00 98.25 294 ILE A CA 1
ATOM 2348 C C . ILE A 1 294 ? -9.447 -4.414 22.818 1.00 98.25 294 ILE A C 1
ATOM 2350 O O . ILE A 1 294 ? -8.434 -5.095 22.703 1.00 98.25 294 ILE A O 1
ATOM 2354 N N . ARG A 1 295 ? -10.342 -4.647 23.787 1.00 97.50 295 ARG A N 1
ATOM 2355 C CA . ARG A 1 295 ? -10.212 -5.758 24.753 1.00 97.50 295 ARG A CA 1
ATOM 2356 C C . ARG A 1 295 ? -10.832 -7.072 24.288 1.00 97.50 295 ARG A C 1
ATOM 2358 O O . ARG A 1 295 ? -10.354 -8.134 24.663 1.00 97.50 295 ARG A O 1
ATOM 2365 N N . ARG A 1 296 ? -11.937 -7.007 23.542 1.00 97.50 296 ARG A N 1
ATOM 2366 C CA . ARG A 1 296 ? -12.669 -8.187 23.041 1.00 97.50 296 ARG A CA 1
ATOM 2367 C C . ARG A 1 296 ? -13.343 -7.905 21.712 1.00 97.50 296 ARG A C 1
ATOM 2369 O O . ARG A 1 296 ? -13.115 -8.613 20.743 1.00 97.50 296 ARG A O 1
ATOM 2376 N N . VAL A 1 297 ? -14.191 -6.882 21.674 1.00 98.44 297 VAL A N 1
ATOM 2377 C CA . VAL A 1 297 ? -14.908 -6.474 20.465 1.00 98.44 297 VAL A CA 1
ATOM 2378 C C . VAL A 1 297 ? -14.928 -4.955 20.393 1.00 98.44 297 VAL A C 1
ATOM 2380 O O . VAL A 1 297 ? -15.142 -4.300 21.413 1.00 98.44 297 VAL A O 1
ATOM 2383 N N . ALA A 1 298 ? -14.723 -4.413 19.198 1.00 98.56 298 ALA A N 1
ATOM 2384 C CA . ALA A 1 298 ? -15.018 -3.026 18.880 1.00 98.56 298 ALA A CA 1
ATOM 2385 C C . ALA A 1 298 ? -15.876 -2.951 17.614 1.00 98.56 298 ALA A C 1
ATOM 2387 O O . ALA A 1 298 ? -15.662 -3.697 16.660 1.00 98.56 298 ALA A O 1
ATOM 2388 N N . MET A 1 299 ? -16.851 -2.050 17.634 1.00 98.69 299 MET A N 1
ATOM 2389 C CA . MET A 1 299 ? -17.706 -1.713 16.503 1.00 98.69 299 MET A CA 1
ATOM 2390 C C . MET A 1 299 ? -17.424 -0.271 16.100 1.00 98.69 299 MET A C 1
ATOM 2392 O O . MET A 1 299 ? -17.540 0.621 16.941 1.00 98.69 299 MET A O 1
ATOM 2396 N N . VAL A 1 300 ? -17.094 -0.045 14.835 1.00 98.69 300 VAL A N 1
ATOM 2397 C CA . VAL A 1 300 ? -17.014 1.286 14.228 1.00 98.69 300 VAL A CA 1
ATOM 2398 C C . VAL A 1 300 ? -18.121 1.392 13.192 1.00 98.69 300 VAL A C 1
ATOM 2400 O O . VAL A 1 300 ? -18.274 0.499 12.361 1.00 98.69 300 VAL A O 1
ATOM 2403 N N . THR A 1 301 ? -18.883 2.475 13.242 1.00 98.38 301 THR A N 1
ATOM 2404 C CA . THR A 1 301 ? -19.930 2.777 12.268 1.00 98.38 301 THR A CA 1
ATOM 2405 C C . THR A 1 301 ? -19.719 4.187 11.739 1.00 98.38 301 THR A C 1
ATOM 2407 O O . THR A 1 301 ? -19.579 5.120 12.531 1.00 98.38 301 THR A O 1
ATOM 2410 N N . LEU A 1 302 ? -19.706 4.325 10.418 1.00 97.38 302 LEU A N 1
ATOM 2411 C CA . LEU A 1 302 ? -19.770 5.594 9.705 1.00 97.38 302 LEU A CA 1
ATOM 2412 C C . LEU A 1 302 ? -21.155 5.683 9.064 1.00 97.38 302 LEU A C 1
ATOM 2414 O O . LEU A 1 302 ? -21.478 4.859 8.208 1.00 97.38 302 LEU A O 1
ATOM 2418 N N . ASN A 1 303 ? -21.981 6.638 9.491 1.00 96.50 303 ASN A N 1
ATOM 2419 C CA . ASN A 1 303 ? -23.243 6.931 8.811 1.00 96.50 303 ASN A CA 1
ATOM 2420 C C . ASN A 1 303 ? -23.029 8.091 7.846 1.00 96.50 303 ASN A C 1
ATOM 2422 O O . ASN A 1 303 ? -22.436 9.099 8.223 1.00 96.50 303 ASN A O 1
ATOM 2426 N N . PHE A 1 304 ? -23.550 7.955 6.634 1.00 91.81 304 PHE A N 1
ATOM 2427 C CA . PHE A 1 304 ? -23.475 8.970 5.594 1.00 91.81 304 PHE A CA 1
ATOM 2428 C C . PHE A 1 304 ? -24.856 9.600 5.449 1.00 91.81 304 PHE A C 1
ATOM 2430 O O . PHE A 1 304 ? -25.827 8.910 5.125 1.00 91.81 304 PHE A O 1
ATOM 2437 N N . THR A 1 305 ? -24.965 10.895 5.728 1.00 83.75 305 THR A N 1
ATOM 2438 C CA . THR A 1 305 ? -26.181 11.655 5.444 1.00 83.75 305 THR A CA 1
ATOM 2439 C C . THR A 1 305 ? -26.162 12.102 3.985 1.00 83.75 305 THR A C 1
ATOM 2441 O O . THR A 1 305 ? -25.142 12.551 3.468 1.00 83.75 305 THR A O 1
ATOM 2444 N N . THR A 1 306 ? -27.285 11.931 3.291 1.00 61.78 306 THR A N 1
ATOM 2445 C CA . THR A 1 306 ? -27.486 12.444 1.926 1.00 61.78 306 THR A CA 1
ATOM 2446 C C . THR A 1 306 ? -27.702 13.949 1.942 1.00 61.78 306 THR A C 1
ATOM 2448 O O . THR A 1 306 ? -28.615 14.363 2.692 1.00 61.78 306 THR A O 1
#

Secondary structure (DSSP, 8-state):
---SHHHHHHHHHHHHT-HHHHHHHHHHHHHHHHHHHHHHEETTTTEEBS---TTS--PPPBBSTTHHHHHHT-S-HHHHHHHHHHHTSTTTEETTEEBSB-TTSTT--TT-TTTT-B-HHHHHHHHHHHHHTT-HHHHHHHHHHHHHHTTSSSTT---S-B-TTT--B-SS-SS-HHHHHHHHHIIIIIIS-EEEETTTTEEEE-----TT-SEEEEEEEEETTEEEEEEEEEETTEEEEEEEEESSSPEEEEE--EE-S-GGGEEEEETTEEE---EEEETTEEEE-EEEEESSEEEEEEEE--